Protein AF-A0A420J090-F1 (afdb_monomer)

Nearest PDB structures (foldseek):
  2pfd-assembly1_A  TM=2.489E-01  e=2.651E+00  Rattus norvegicus
  5anr-assembly1_A-1  TM=2.354E-01  e=3.383E+00  Homo sapiens

Structure (mmCIF, N/CA/C/O backbone):
data_AF-A0A420J090-F1
#
_entry.id   AF-A0A420J090-F1
#
loop_
_atom_site.group_PDB
_atom_site.id
_atom_site.type_symbol
_atom_site.label_atom_id
_atom_site.label_alt_id
_atom_site.label_comp_id
_atom_site.label_asym_id
_atom_site.label_entity_id
_atom_site.label_seq_id
_atom_site.pdbx_PDB_ins_code
_atom_site.Cartn_x
_atom_site.Cartn_y
_atom_site.Cartn_z
_atom_site.occupancy
_atom_site.B_iso_or_equiv
_atom_site.auth_seq_id
_atom_site.auth_comp_id
_atom_site.auth_asym_id
_atom_site.auth_atom_id
_atom_site.pdbx_PDB_model_num
ATOM 1 N N . MET A 1 1 ? 15.434 -49.873 -5.264 1.00 50.31 1 MET A N 1
ATOM 2 C CA . MET A 1 1 ? 15.243 -48.508 -5.802 1.00 50.31 1 MET A CA 1
ATOM 3 C C . MET A 1 1 ? 16.599 -47.820 -5.765 1.00 50.31 1 MET A C 1
ATOM 5 O O . MET A 1 1 ? 17.147 -47.691 -4.679 1.00 50.31 1 MET A O 1
ATOM 9 N N . ASN A 1 2 ? 17.201 -47.514 -6.920 1.00 52.91 2 ASN A N 1
ATOM 10 C CA . ASN A 1 2 ? 18.559 -46.956 -6.967 1.00 52.91 2 ASN A CA 1
ATOM 11 C C . ASN A 1 2 ? 18.575 -45.534 -6.390 1.00 52.91 2 ASN A C 1
ATOM 13 O O . ASN A 1 2 ? 17.678 -44.739 -6.672 1.00 52.91 2 ASN A O 1
ATOM 17 N N . THR A 1 3 ? 19.616 -45.200 -5.626 1.00 53.31 3 THR A N 1
ATOM 18 C CA . THR A 1 3 ? 19.881 -43.871 -5.035 1.00 53.31 3 THR A CA 1
ATOM 19 C C . THR A 1 3 ? 19.774 -42.731 -6.053 1.00 53.31 3 THR A C 1
ATOM 21 O O . THR A 1 3 ? 19.346 -41.632 -5.713 1.00 53.31 3 THR A O 1
ATOM 24 N N . HIS A 1 4 ? 20.054 -43.020 -7.325 1.00 48.06 4 HIS A N 1
ATOM 25 C CA . HIS A 1 4 ? 19.933 -42.082 -8.439 1.00 48.06 4 HIS A CA 1
ATOM 26 C C . HIS A 1 4 ? 18.479 -41.751 -8.839 1.00 48.06 4 HIS A C 1
ATOM 28 O O . HIS A 1 4 ? 18.209 -40.661 -9.330 1.00 48.06 4 HIS A O 1
ATOM 34 N N . GLN A 1 5 ? 17.520 -42.659 -8.622 1.00 49.12 5 GLN A N 1
ATOM 35 C CA . GLN A 1 5 ? 16.099 -42.370 -8.860 1.00 49.12 5 GLN A CA 1
ATOM 36 C C . GLN A 1 5 ? 15.464 -41.622 -7.685 1.00 49.12 5 GLN A C 1
ATOM 38 O O . GLN A 1 5 ? 14.599 -40.778 -7.900 1.00 49.12 5 GLN A O 1
ATOM 43 N N . PHE A 1 6 ? 15.938 -41.865 -6.459 1.00 49.59 6 PHE A N 1
ATOM 44 C CA . PHE A 1 6 ? 15.499 -41.120 -5.276 1.00 49.59 6 PHE A CA 1
ATOM 45 C C . PHE A 1 6 ? 15.990 -39.663 -5.307 1.00 49.59 6 PHE A C 1
ATOM 47 O O . PHE A 1 6 ? 15.241 -38.764 -4.932 1.00 49.59 6 PHE A O 1
ATOM 54 N N . SER A 1 7 ? 17.203 -39.405 -5.820 1.00 45.62 7 SER A N 1
ATOM 55 C CA . SER A 1 7 ? 17.706 -38.035 -5.990 1.00 45.62 7 SER A CA 1
ATOM 56 C C . SER A 1 7 ? 16.981 -37.280 -7.108 1.00 45.62 7 SER A C 1
ATOM 58 O O . SER A 1 7 ? 16.629 -36.125 -6.904 1.00 45.62 7 SER A O 1
ATOM 60 N N . CYS A 1 8 ? 16.660 -37.918 -8.242 1.00 44.16 8 CYS A N 1
ATOM 61 C CA . CYS A 1 8 ? 15.851 -37.290 -9.294 1.00 44.16 8 CYS A CA 1
ATOM 62 C C . CYS A 1 8 ? 14.418 -36.986 -8.828 1.00 44.16 8 CYS A C 1
ATOM 64 O O . CYS A 1 8 ? 13.890 -35.927 -9.161 1.00 44.16 8 CYS A O 1
ATOM 66 N N . LEU A 1 9 ? 13.805 -37.868 -8.029 1.00 42.56 9 LEU A N 1
ATOM 67 C CA . LEU A 1 9 ? 12.480 -37.625 -7.453 1.00 42.56 9 LEU A CA 1
ATOM 68 C C . LEU A 1 9 ? 12.518 -36.490 -6.418 1.00 42.56 9 LEU A C 1
ATOM 70 O O . LEU A 1 9 ? 11.630 -35.648 -6.412 1.00 42.56 9 LEU A O 1
ATOM 74 N N . LEU A 1 10 ? 13.565 -36.419 -5.586 1.00 44.75 10 LEU A N 1
ATOM 75 C CA . LEU A 1 10 ? 13.766 -35.319 -4.638 1.00 44.75 10 LEU A CA 1
ATOM 76 C C . LEU A 1 10 ? 14.056 -33.994 -5.349 1.00 44.75 10 LEU A C 1
ATOM 78 O O . LEU A 1 10 ? 13.487 -32.985 -4.955 1.00 44.75 10 LEU A O 1
ATOM 82 N N . VAL A 1 11 ? 14.862 -33.977 -6.415 1.00 48.75 11 VAL A N 1
ATOM 83 C CA . VAL A 1 11 ? 15.079 -32.769 -7.225 1.00 48.75 11 VAL A CA 1
ATOM 84 C C . VAL A 1 11 ? 13.771 -32.329 -7.874 1.00 48.75 11 VAL A C 1
ATOM 86 O O . VAL A 1 11 ? 13.457 -31.156 -7.768 1.00 48.75 11 VAL A O 1
ATOM 89 N N . LEU A 1 12 ? 12.959 -33.239 -8.429 1.00 39.25 12 LEU A N 1
ATOM 90 C CA . LEU A 1 12 ? 11.633 -32.904 -8.968 1.00 39.25 12 LEU A CA 1
ATOM 91 C C . LEU A 1 12 ? 10.669 -32.392 -7.889 1.00 39.25 12 LEU A C 1
ATOM 93 O O . LEU A 1 12 ? 9.975 -31.405 -8.116 1.00 39.25 12 LEU A O 1
ATOM 97 N N . ILE A 1 13 ? 10.658 -32.994 -6.696 1.00 42.09 13 ILE A N 1
ATOM 98 C CA . ILE A 1 13 ? 9.838 -32.537 -5.565 1.00 42.09 13 ILE A CA 1
ATOM 99 C C . ILE A 1 13 ? 10.309 -31.156 -5.084 1.00 42.09 13 ILE A C 1
ATOM 101 O O . ILE A 1 13 ? 9.472 -30.280 -4.876 1.00 42.09 13 ILE A O 1
ATOM 105 N N . PHE A 1 14 ? 11.617 -30.904 -4.983 1.00 36.25 14 PHE A N 1
ATOM 106 C CA . PHE A 1 14 ? 12.151 -29.598 -4.591 1.00 36.25 14 PHE A CA 1
ATOM 107 C C . PHE A 1 14 ? 12.012 -28.539 -5.698 1.00 36.25 14 PHE A C 1
ATOM 109 O O . PHE A 1 14 ? 11.701 -27.394 -5.388 1.00 36.25 14 PHE A O 1
ATOM 116 N N . THR A 1 15 ? 12.127 -28.880 -6.984 1.00 39.06 15 THR A N 1
ATOM 117 C CA . THR A 1 15 ? 11.889 -27.922 -8.079 1.00 39.06 15 THR A CA 1
ATOM 118 C C . THR A 1 15 ? 10.404 -27.637 -8.296 1.00 39.06 15 THR A C 1
ATOM 120 O O . THR A 1 15 ? 10.060 -26.525 -8.684 1.00 39.06 15 THR A O 1
ATOM 123 N N . CYS A 1 16 ? 9.505 -28.581 -7.995 1.00 34.38 16 CYS A N 1
ATOM 124 C CA . CYS A 1 16 ? 8.059 -28.358 -8.094 1.00 34.38 16 CYS A CA 1
ATOM 125 C C . CYS A 1 16 ? 7.465 -27.625 -6.877 1.00 34.38 16 CYS A C 1
ATOM 127 O O . CYS A 1 16 ? 6.457 -26.946 -7.037 1.00 34.38 16 CYS A O 1
ATOM 129 N N . HIS A 1 17 ? 8.091 -27.679 -5.694 1.00 34.53 17 HIS A N 1
ATOM 130 C CA . HIS A 1 17 ? 7.641 -26.914 -4.514 1.00 34.53 17 HIS A CA 1
ATOM 131 C C . HIS A 1 17 ? 8.275 -25.516 -4.391 1.00 34.53 17 HIS A C 1
ATOM 133 O O . HIS A 1 17 ? 7.861 -24.731 -3.540 1.00 34.53 17 HIS A O 1
ATOM 139 N N . PHE A 1 18 ? 9.232 -25.172 -5.260 1.00 38.31 18 PHE A N 1
ATOM 140 C CA . PHE A 1 18 ? 9.792 -23.819 -5.371 1.00 38.31 18 PHE A CA 1
ATOM 141 C C . PHE A 1 18 ? 9.326 -23.055 -6.615 1.00 38.31 18 PHE A C 1
ATOM 143 O O . PHE A 1 18 ? 9.844 -21.979 -6.902 1.00 38.31 18 PHE A O 1
ATOM 150 N N . ALA A 1 19 ? 8.249 -23.497 -7.267 1.00 40.81 19 ALA A N 1
ATOM 151 C CA . ALA A 1 19 ? 7.347 -22.551 -7.916 1.00 40.81 19 ALA A CA 1
ATOM 152 C C . ALA A 1 19 ? 6.506 -21.870 -6.825 1.00 40.81 19 ALA A C 1
ATOM 154 O O . ALA A 1 19 ? 5.283 -21.977 -6.791 1.00 40.81 19 ALA A O 1
ATOM 155 N N . ALA A 1 20 ? 7.169 -21.185 -5.887 1.00 43.81 20 ALA A N 1
ATOM 156 C CA . ALA A 1 20 ? 6.510 -20.136 -5.138 1.00 43.81 20 ALA A CA 1
ATOM 157 C C . ALA A 1 20 ? 6.141 -19.103 -6.199 1.00 43.81 20 ALA A C 1
ATOM 159 O O . ALA A 1 20 ? 6.982 -18.305 -6.612 1.00 43.81 20 ALA A O 1
ATOM 160 N N . VAL A 1 21 ? 4.920 -19.213 -6.718 1.00 42.34 21 VAL A N 1
ATOM 161 C CA . VAL A 1 21 ? 4.316 -18.248 -7.624 1.00 42.34 21 VAL A CA 1
ATOM 162 C C . VAL A 1 21 ? 4.164 -16.979 -6.801 1.00 42.34 21 VAL A C 1
ATOM 164 O O . VAL A 1 21 ? 3.143 -16.725 -6.176 1.00 42.34 21 VAL A O 1
ATOM 167 N N . THR A 1 22 ? 5.255 -16.237 -6.667 1.00 47.50 22 THR A N 1
ATOM 168 C CA . THR A 1 22 ? 5.268 -14.987 -5.932 1.00 47.50 22 THR A CA 1
ATOM 169 C C . THR A 1 22 ? 4.553 -14.014 -6.832 1.00 47.50 22 THR A C 1
ATOM 171 O O . THR A 1 22 ? 5.164 -13.634 -7.819 1.00 47.50 22 THR A O 1
ATOM 174 N N . ALA A 1 23 ? 3.293 -13.671 -6.548 1.00 54.59 23 ALA A N 1
ATOM 175 C CA . ALA A 1 23 ? 2.595 -12.574 -7.215 1.00 54.59 23 ALA A CA 1
ATOM 176 C C . ALA A 1 23 ? 3.541 -11.366 -7.344 1.00 54.59 23 ALA A C 1
ATOM 178 O O . ALA A 1 23 ? 4.396 -11.148 -6.485 1.00 54.59 23 ALA A O 1
ATOM 179 N N . LEU A 1 24 ? 3.458 -10.624 -8.441 1.00 58.84 24 LEU A N 1
ATOM 180 C CA . LEU A 1 24 ? 4.163 -9.357 -8.586 1.00 58.84 24 LEU A CA 1
ATOM 181 C C . LEU A 1 24 ? 3.103 -8.309 -8.832 1.00 58.84 24 LEU A C 1
ATOM 183 O O . LEU A 1 24 ? 2.375 -8.390 -9.820 1.00 58.84 24 LEU A O 1
ATOM 187 N N . VAL A 1 25 ? 3.055 -7.318 -7.955 1.00 68.00 25 VAL A N 1
ATOM 188 C CA . VAL A 1 25 ? 2.245 -6.121 -8.141 1.00 68.00 25 VAL A CA 1
ATOM 189 C C . VAL A 1 25 ? 2.583 -5.506 -9.502 1.00 68.00 25 VAL A C 1
ATOM 191 O O . VAL A 1 25 ? 3.712 -5.067 -9.738 1.00 68.00 25 VAL A O 1
ATOM 194 N N . THR A 1 26 ? 1.614 -5.476 -10.414 1.00 73.81 26 THR A N 1
ATOM 195 C CA . THR A 1 26 ? 1.818 -4.894 -11.744 1.00 73.81 26 THR A CA 1
ATOM 196 C C . THR A 1 26 ? 1.725 -3.363 -11.691 1.00 73.81 26 THR A C 1
ATOM 198 O O . THR A 1 26 ? 1.103 -2.813 -10.779 1.00 73.81 26 THR A O 1
ATOM 201 N N . PRO A 1 27 ? 2.262 -2.629 -12.687 1.00 75.38 27 PRO A N 1
ATOM 202 C CA . PRO A 1 27 ? 1.992 -1.194 -12.809 1.00 75.38 27 PRO A CA 1
ATOM 203 C C . PRO A 1 27 ? 0.494 -0.863 -12.841 1.00 75.38 27 PRO A C 1
ATOM 205 O O . PRO A 1 27 ? 0.082 0.161 -12.306 1.00 75.38 27 PRO A O 1
ATOM 208 N N . ASN A 1 28 ? -0.329 -1.748 -13.419 1.00 78.81 28 ASN A N 1
ATOM 209 C CA . ASN A 1 28 ? -1.779 -1.581 -13.420 1.00 78.81 28 ASN A CA 1
ATOM 210 C C . ASN A 1 28 ? -2.355 -1.686 -12.002 1.00 78.81 28 ASN A C 1
ATOM 212 O O . ASN A 1 28 ? -3.119 -0.820 -11.593 1.00 78.81 28 ASN A O 1
ATOM 216 N N . THR A 1 29 ? -1.908 -2.671 -11.222 1.00 79.94 29 THR A N 1
ATOM 217 C CA . THR A 1 29 ? -2.276 -2.815 -9.808 1.00 79.94 29 THR A CA 1
ATOM 218 C C . THR A 1 29 ? -1.939 -1.547 -9.015 1.00 79.94 29 THR A C 1
ATOM 220 O O . THR A 1 29 ? -2.765 -1.053 -8.254 1.00 79.94 29 THR A O 1
ATOM 223 N N . ILE A 1 30 ? -0.751 -0.964 -9.220 1.00 82.31 30 ILE A N 1
ATOM 224 C CA . ILE A 1 30 ? -0.325 0.276 -8.539 1.00 82.31 30 ILE A CA 1
ATOM 225 C C . ILE A 1 30 ? -1.235 1.445 -8.904 1.00 82.31 30 ILE A C 1
ATOM 227 O O . ILE A 1 30 ? -1.677 2.194 -8.027 1.00 82.31 30 ILE A O 1
ATOM 231 N N . LYS A 1 31 ? -1.547 1.585 -10.192 1.00 85.06 31 LYS A N 1
ATOM 232 C CA . LYS A 1 31 ? -2.457 2.612 -10.690 1.00 85.06 31 LYS A CA 1
ATOM 233 C C . LYS A 1 31 ? -3.853 2.463 -10.084 1.00 85.06 31 LYS A C 1
ATOM 235 O O . LYS A 1 31 ? -4.417 3.431 -9.577 1.00 85.06 31 LYS A O 1
ATOM 240 N N . GLU A 1 32 ? -4.400 1.252 -10.075 1.00 87.00 32 GLU A N 1
ATOM 241 C CA . GLU A 1 32 ? -5.714 0.978 -9.493 1.00 87.00 32 GLU A CA 1
ATOM 242 C C . GLU A 1 32 ? -5.737 1.227 -7.982 1.00 87.00 32 GLU A C 1
ATOM 244 O O . GLU A 1 32 ? -6.661 1.872 -7.481 1.00 87.00 32 GLU A O 1
ATOM 249 N N . MET A 1 33 ? -4.695 0.818 -7.252 1.00 86.44 33 MET A N 1
ATOM 250 C CA . MET A 1 33 ? -4.562 1.144 -5.830 1.00 86.44 33 MET A CA 1
ATOM 251 C C . MET A 1 33 ? -4.550 2.648 -5.579 1.00 86.44 33 MET A C 1
ATOM 253 O O . MET A 1 33 ? -5.208 3.116 -4.651 1.00 86.44 33 MET A O 1
ATOM 257 N N . THR A 1 34 ? -3.825 3.400 -6.407 1.00 8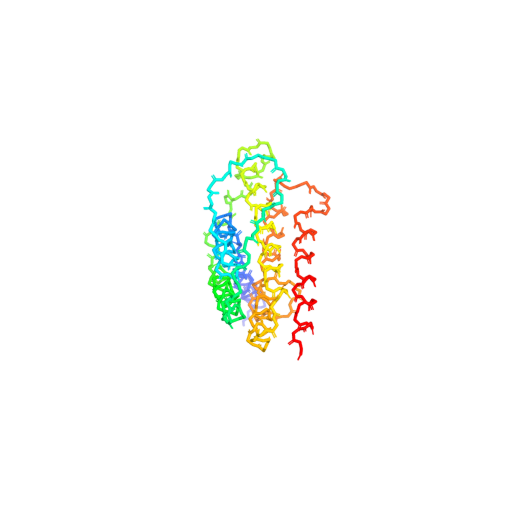8.94 34 THR A N 1
ATOM 258 C CA . THR A 1 34 ? -3.764 4.865 -6.329 1.00 88.94 34 THR A CA 1
ATOM 259 C C . THR A 1 34 ? -5.168 5.458 -6.451 1.00 88.94 34 THR A C 1
ATOM 261 O O . THR A 1 34 ? -5.610 6.208 -5.578 1.00 88.94 34 THR A O 1
ATOM 264 N N . VAL A 1 35 ? -5.932 5.021 -7.459 1.00 88.31 35 VAL A N 1
ATOM 265 C CA . VAL A 1 35 ? -7.329 5.438 -7.658 1.00 88.31 35 VAL A CA 1
ATOM 266 C C . VAL A 1 35 ? -8.199 5.079 -6.451 1.00 88.31 35 VAL A C 1
ATOM 268 O O . VAL A 1 35 ? -8.959 5.919 -5.959 1.00 88.31 35 VAL A O 1
ATOM 271 N N . TRP A 1 36 ? -8.078 3.858 -5.926 1.00 87.31 36 TRP A N 1
ATOM 272 C CA . TRP A 1 36 ? -8.829 3.420 -4.749 1.00 87.31 36 TRP A CA 1
ATOM 273 C C . TRP A 1 36 ? -8.503 4.238 -3.498 1.00 87.31 36 TRP A C 1
ATOM 275 O O . TRP A 1 36 ? -9.414 4.546 -2.722 1.00 87.31 36 TRP A O 1
ATOM 285 N N . MET A 1 37 ? -7.245 4.631 -3.305 1.00 89.50 37 MET A N 1
ATOM 286 C CA . MET A 1 37 ? -6.823 5.496 -2.201 1.00 89.50 37 MET A CA 1
ATOM 287 C C . MET A 1 37 ? -7.364 6.909 -2.337 1.00 89.50 37 MET A C 1
ATOM 289 O O . MET A 1 37 ? -7.808 7.478 -1.342 1.00 89.50 37 MET A O 1
ATOM 293 N N . ASP A 1 38 ? -7.397 7.463 -3.545 1.00 87.81 38 ASP A N 1
ATOM 294 C CA . ASP A 1 38 ? -7.941 8.800 -3.783 1.00 87.81 38 ASP A CA 1
ATOM 295 C C . ASP A 1 38 ? -9.464 8.829 -3.622 1.00 87.81 38 ASP A C 1
ATOM 297 O O . ASP A 1 38 ? -10.018 9.748 -3.016 1.00 87.81 38 ASP A O 1
ATOM 301 N N . ILE A 1 39 ? -10.172 7.808 -4.119 1.00 86.12 39 ILE A N 1
ATOM 302 C CA . ILE A 1 39 ? -11.614 7.632 -3.874 1.00 86.12 39 ILE A CA 1
ATOM 303 C C . ILE A 1 39 ? -11.881 7.513 -2.370 1.00 86.12 39 ILE A C 1
ATOM 305 O O . ILE A 1 39 ? -12.765 8.184 -1.834 1.00 86.12 39 ILE A O 1
ATOM 309 N N . SER A 1 40 ? -11.096 6.685 -1.683 1.00 86.00 40 SER A N 1
ATOM 310 C CA . SER A 1 40 ? -11.197 6.467 -0.241 1.00 86.00 40 SER A CA 1
ATOM 311 C C . SER A 1 40 ? -10.939 7.745 0.551 1.00 86.00 40 SER A C 1
ATOM 313 O O . SER A 1 40 ? -11.726 8.098 1.426 1.00 86.00 40 SER A O 1
ATOM 315 N N . THR A 1 41 ? -9.883 8.480 0.208 1.00 88.38 41 THR A N 1
ATOM 316 C CA . THR A 1 41 ? -9.530 9.756 0.835 1.00 88.38 41 THR A CA 1
ATOM 317 C C . THR A 1 41 ? -10.678 10.746 0.696 1.00 88.38 41 THR A C 1
ATOM 319 O O . THR A 1 41 ? -11.147 11.262 1.709 1.00 88.38 41 THR A O 1
ATOM 322 N N . ARG A 1 42 ? -11.207 10.929 -0.522 1.00 84.94 42 ARG A N 1
ATOM 323 C CA . ARG A 1 42 ? -12.355 11.811 -0.789 1.00 84.94 42 ARG A CA 1
ATOM 324 C C . ARG A 1 42 ? -13.595 11.411 0.002 1.00 84.94 42 ARG A C 1
ATOM 326 O O . ARG A 1 42 ? -14.262 12.264 0.582 1.00 84.94 42 ARG A O 1
ATOM 333 N N . ALA A 1 43 ? -13.883 10.113 0.094 1.00 82.75 43 ALA A N 1
ATOM 334 C CA . ALA A 1 43 ? -14.999 9.621 0.897 1.00 82.75 43 ALA A CA 1
ATOM 335 C C . ALA A 1 43 ? -14.833 9.946 2.395 1.00 82.75 43 ALA A C 1
ATOM 337 O O . ALA A 1 43 ? -15.819 10.207 3.082 1.00 82.75 43 ALA A O 1
ATOM 338 N N . ILE A 1 44 ? -13.601 9.956 2.910 1.00 82.62 44 ILE A N 1
ATOM 339 C CA . ILE A 1 44 ? -13.285 10.229 4.321 1.00 82.62 44 ILE A CA 1
ATOM 340 C C . ILE A 1 44 ? -13.286 11.729 4.649 1.00 82.62 44 ILE A C 1
ATOM 342 O O . ILE A 1 44 ? -13.675 12.127 5.758 1.00 82.62 44 ILE A O 1
ATOM 346 N N . THR A 1 45 ? -12.777 12.556 3.737 1.00 82.75 45 THR A N 1
ATOM 347 C CA . THR A 1 45 ? -12.650 14.012 3.908 1.00 82.75 45 THR A CA 1
ATOM 348 C C . THR A 1 45 ? -13.925 14.753 3.520 1.00 82.75 45 THR A C 1
ATOM 350 O O . THR A 1 45 ? -14.162 15.845 4.029 1.00 82.75 45 THR A O 1
ATOM 353 N N . GLY A 1 46 ? -14.757 14.156 2.663 1.00 72.12 46 GLY A N 1
ATOM 354 C CA . GLY A 1 46 ? -15.893 14.828 2.038 1.00 72.12 46 GLY A CA 1
ATOM 355 C C . GLY A 1 46 ? -15.479 15.777 0.911 1.00 72.12 46 GLY A C 1
ATOM 356 O O . GLY A 1 46 ? -16.321 16.537 0.436 1.00 72.12 46 GLY A O 1
ATOM 357 N N . SER A 1 47 ? -14.213 15.748 0.478 1.00 65.69 47 SER A N 1
ATOM 358 C CA . SER A 1 47 ? -13.731 16.633 -0.578 1.00 65.69 47 SER A CA 1
ATOM 359 C C . SER A 1 47 ? -14.258 16.213 -1.950 1.00 65.69 47 SER A C 1
ATOM 361 O O . SER A 1 47 ? -14.164 15.054 -2.362 1.00 65.69 47 SER A O 1
ATOM 363 N N . ARG A 1 48 ? -14.814 17.182 -2.681 1.00 53.88 48 ARG A N 1
ATOM 364 C CA . ARG A 1 48 ? -15.065 17.091 -4.123 1.00 53.88 48 ARG A CA 1
ATOM 365 C C . ARG A 1 48 ? -13.947 17.861 -4.815 1.00 53.88 48 ARG A C 1
ATOM 367 O O . ARG A 1 48 ? -13.822 19.057 -4.584 1.00 53.88 48 ARG A O 1
ATOM 374 N N . THR A 1 49 ? -13.141 17.210 -5.646 1.00 49.62 49 THR A N 1
ATOM 375 C CA . THR A 1 49 ? -12.206 17.934 -6.509 1.00 49.62 49 THR A CA 1
ATOM 376 C C . THR A 1 49 ? -12.990 18.642 -7.611 1.00 49.62 49 THR A C 1
ATOM 378 O O . THR A 1 49 ? -13.682 18.005 -8.406 1.00 49.62 49 THR A O 1
ATOM 381 N N . LYS A 1 50 ? -12.874 19.971 -7.667 1.00 38.53 50 LYS A N 1
ATOM 382 C CA . LYS A 1 50 ? -12.897 20.689 -8.943 1.00 38.53 50 LYS A CA 1
ATOM 383 C C . LYS A 1 50 ? -11.535 20.366 -9.566 1.00 38.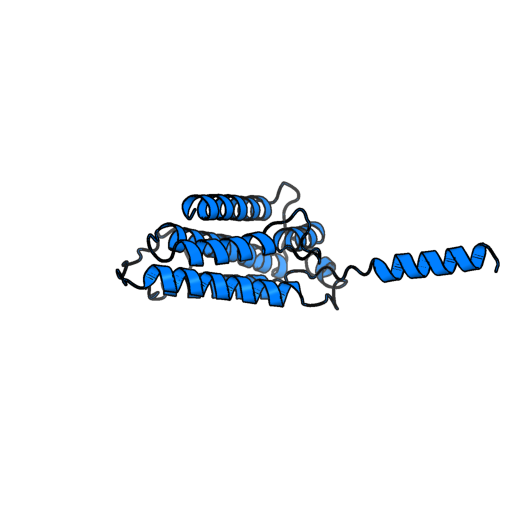53 50 LYS A C 1
ATOM 385 O O . LYS A 1 50 ? -10.533 20.555 -8.887 1.00 38.53 50 LYS A O 1
ATOM 390 N N . TYR A 1 51 ? -11.499 19.762 -10.754 1.00 35.72 51 TYR A N 1
ATOM 391 C CA . TYR A 1 51 ? -10.235 19.497 -11.451 1.00 35.72 51 TYR A CA 1
ATOM 392 C C . TYR A 1 51 ? -9.467 20.821 -11.559 1.00 35.72 51 TYR A C 1
ATOM 394 O O . TYR A 1 51 ? -9.972 21.757 -12.175 1.00 35.72 51 TYR A O 1
ATOM 402 N N . ILE A 1 52 ? -8.308 20.905 -10.913 1.00 38.72 52 ILE A N 1
ATOM 403 C CA . ILE A 1 52 ? -7.318 21.954 -11.146 1.00 38.72 52 ILE A CA 1
ATOM 404 C C . ILE A 1 52 ? -6.050 21.223 -11.567 1.00 38.72 52 ILE A C 1
ATOM 406 O O . ILE A 1 52 ? -5.751 20.144 -11.046 1.00 38.72 52 ILE A O 1
ATOM 410 N N . ASP A 1 53 ? -5.449 21.767 -12.616 1.00 36.47 53 ASP A N 1
ATOM 411 C CA . ASP A 1 53 ? -4.422 21.175 -13.455 1.00 36.47 53 ASP A CA 1
ATOM 412 C C . ASP A 1 53 ? -3.224 20.613 -12.690 1.00 36.47 53 ASP A C 1
ATOM 414 O O . ASP A 1 53 ? -2.859 21.053 -11.601 1.00 36.47 53 ASP A O 1
ATOM 418 N N . PHE A 1 54 ? -2.624 19.602 -13.313 1.00 44.56 54 PHE A N 1
ATOM 419 C CA . PHE A 1 54 ? -1.381 18.980 -12.894 1.00 44.56 54 PHE A CA 1
ATOM 420 C C . PHE A 1 54 ? -0.224 19.924 -13.196 1.00 44.56 54 PHE A C 1
ATOM 422 O O . PHE A 1 54 ? 0.396 19.752 -14.229 1.00 44.56 54 PHE A O 1
ATOM 429 N N . ASP A 1 55 ? 0.055 20.890 -12.330 1.00 42.31 55 ASP A N 1
ATOM 430 C CA . ASP A 1 55 ? 1.401 21.427 -12.134 1.00 42.31 55 ASP A CA 1
ATOM 431 C C . ASP A 1 55 ? 1.414 22.302 -10.873 1.00 42.31 55 ASP A C 1
ATOM 433 O O . ASP A 1 55 ? 0.495 23.071 -10.618 1.00 42.31 55 ASP A O 1
ATOM 437 N N . GLU A 1 56 ? 2.479 22.146 -10.092 1.00 39.88 56 GLU A N 1
ATOM 438 C CA . GLU A 1 56 ? 2.828 22.906 -8.885 1.00 39.88 56 GLU A CA 1
ATOM 439 C C . GLU A 1 56 ? 2.176 22.520 -7.543 1.00 39.88 56 GLU A C 1
ATOM 441 O O . GLU A 1 56 ? 1.076 21.982 -7.416 1.00 39.88 56 GLU A O 1
ATOM 446 N N . ASP A 1 57 ? 3.000 22.713 -6.514 1.00 48.91 57 ASP A N 1
ATOM 447 C CA . ASP A 1 57 ? 2.886 22.259 -5.134 1.00 48.91 57 ASP A CA 1
ATOM 448 C C . ASP A 1 57 ? 1.763 22.959 -4.350 1.00 48.91 57 ASP A C 1
ATOM 450 O O . ASP A 1 57 ? 2.006 23.611 -3.335 1.00 48.91 57 ASP A O 1
ATOM 454 N N . GLU A 1 58 ? 0.512 22.813 -4.780 1.00 40.84 58 GLU A N 1
ATOM 455 C CA . GLU A 1 58 ? -0.605 23.396 -4.044 1.00 40.84 58 GLU A CA 1
ATOM 456 C C . GLU A 1 58 ? -1.089 22.480 -2.910 1.00 40.84 58 GLU A C 1
ATOM 458 O O . GLU A 1 58 ? -1.494 21.324 -3.099 1.00 40.84 58 GLU A O 1
ATOM 463 N N . GLU A 1 59 ? -1.054 23.026 -1.690 1.00 44.22 59 GLU A N 1
ATOM 464 C CA . GLU A 1 59 ? -1.787 22.510 -0.541 1.00 44.22 59 GLU A CA 1
ATOM 465 C C . GLU A 1 59 ? -3.273 22.421 -0.902 1.00 44.22 59 GLU A C 1
ATOM 467 O O . GLU A 1 59 ? -4.009 23.404 -0.896 1.00 44.22 59 GLU A O 1
ATOM 472 N N . GLU A 1 60 ? -3.717 21.211 -1.236 1.00 46.72 60 GLU A N 1
ATOM 473 C CA . GLU A 1 60 ? -5.108 20.914 -1.558 1.00 46.72 60 GLU A CA 1
ATOM 474 C C . GLU A 1 60 ? -5.990 21.230 -0.328 1.00 46.72 60 GLU A C 1
ATOM 476 O O . GLU A 1 60 ? -6.086 20.445 0.623 1.00 46.72 60 GLU A O 1
ATOM 481 N N . PHE A 1 61 ? -6.604 22.418 -0.314 1.00 40.50 61 PHE A N 1
ATOM 482 C CA . PHE A 1 61 ? -7.501 22.860 0.752 1.00 40.50 61 PHE A CA 1
ATOM 483 C C . PHE A 1 61 ? -8.784 22.022 0.733 1.00 40.50 61 PHE A C 1
ATOM 485 O O . PHE A 1 61 ? -9.678 22.207 -0.092 1.00 40.50 61 PHE A O 1
ATOM 492 N N . TYR A 1 62 ? -8.896 21.084 1.672 1.00 45.50 62 TYR A N 1
ATOM 493 C CA . TYR A 1 62 ? -10.125 20.326 1.882 1.00 45.50 62 TYR A CA 1
ATOM 494 C C . TYR A 1 62 ? -11.057 21.078 2.841 1.00 45.50 62 TYR A C 1
ATOM 496 O O . TYR A 1 62 ? -10.781 21.163 4.039 1.00 45.50 62 TYR A O 1
ATOM 504 N N . GLU A 1 63 ? -12.210 21.546 2.358 1.00 40.59 63 GLU A N 1
ATOM 505 C CA . GLU A 1 63 ? -13.324 21.892 3.246 1.00 40.59 63 GLU A CA 1
ATOM 506 C C . GLU A 1 63 ? -13.820 20.621 3.951 1.00 40.59 63 GLU A C 1
ATOM 508 O O . GLU A 1 63 ? -14.474 19.750 3.374 1.00 40.59 63 GLU A O 1
ATOM 513 N N . THR A 1 64 ? -13.457 20.482 5.225 1.00 48.84 64 THR A N 1
ATOM 514 C CA . THR A 1 64 ? -13.852 19.338 6.050 1.00 48.84 64 THR A CA 1
ATOM 515 C C . THR A 1 64 ? -15.346 19.395 6.370 1.00 48.84 64 THR A C 1
ATOM 517 O O . THR A 1 64 ? -15.767 20.081 7.302 1.00 48.84 64 THR A O 1
ATOM 520 N N . ILE A 1 65 ? -16.162 18.603 5.675 1.00 48.28 65 ILE A N 1
ATOM 521 C CA . ILE A 1 65 ? -17.536 18.356 6.121 1.00 48.28 65 ILE A CA 1
ATOM 522 C C . ILE A 1 65 ? -17.452 17.461 7.365 1.00 48.28 65 ILE A C 1
ATOM 524 O O . ILE A 1 65 ? -17.120 16.274 7.282 1.00 48.28 65 ILE A O 1
ATOM 528 N N . LYS A 1 66 ? -17.740 18.025 8.548 1.00 50.94 66 LYS A N 1
ATOM 529 C CA . LYS A 1 66 ? -17.889 17.275 9.808 1.00 50.94 66 LYS A CA 1
ATOM 530 C C . LYS A 1 66 ? -19.103 16.349 9.704 1.00 50.94 66 LYS A C 1
ATOM 532 O O . LYS A 1 66 ? -20.193 16.660 10.167 1.00 50.94 66 LYS A O 1
ATOM 537 N N . THR A 1 67 ? -18.922 15.184 9.094 1.00 53.75 67 THR A N 1
ATOM 538 C CA . THR A 1 67 ? -19.907 14.108 9.176 1.00 53.75 67 THR A CA 1
ATOM 539 C C . THR A 1 67 ? -19.622 13.272 10.423 1.00 53.75 67 THR A C 1
ATOM 541 O O . THR A 1 67 ? -18.518 12.749 10.616 1.00 53.75 67 THR A O 1
ATOM 544 N N . ASN A 1 68 ? -20.641 13.085 11.266 1.00 57.09 68 ASN A N 1
ATOM 545 C CA . ASN A 1 68 ? -20.584 12.203 12.443 1.00 57.09 68 ASN A CA 1
ATOM 546 C C . ASN A 1 68 ? -20.279 10.731 12.072 1.00 57.09 68 ASN A C 1
ATOM 548 O O . ASN A 1 68 ? -19.950 9.928 12.937 1.00 57.09 68 ASN A O 1
ATOM 552 N N . LYS A 1 69 ? -20.332 10.386 10.775 1.00 67.81 69 LYS A N 1
ATOM 553 C CA . LYS A 1 69 ? -20.005 9.069 10.203 1.00 67.81 69 LYS A CA 1
ATOM 554 C C . LYS A 1 69 ? -18.580 8.968 9.636 1.00 67.81 69 LYS A C 1
ATOM 556 O O . LYS A 1 69 ? -18.237 7.944 9.053 1.00 67.81 69 LYS A O 1
ATOM 561 N N . SER A 1 70 ? -17.740 9.992 9.786 1.00 75.12 70 SER A N 1
ATOM 562 C CA . SER A 1 70 ? -16.415 10.021 9.144 1.00 75.12 70 SER A CA 1
ATOM 563 C C . SER A 1 70 ? -15.459 8.906 9.601 1.00 75.12 70 SER A C 1
ATOM 565 O O . SER A 1 70 ? -14.653 8.447 8.795 1.00 75.12 70 SER A O 1
ATOM 567 N N . GLY A 1 71 ? -15.581 8.409 10.839 1.00 81.38 71 GLY A N 1
ATOM 568 C CA . GLY A 1 71 ? -14.858 7.215 11.302 1.00 81.38 71 GLY A CA 1
ATOM 569 C C . GLY A 1 71 ? -15.325 5.922 10.617 1.00 81.38 71 GLY A C 1
ATOM 570 O O . GLY A 1 71 ? -14.506 5.104 10.205 1.00 81.38 71 GLY A O 1
ATOM 571 N N . LEU A 1 72 ? -16.635 5.769 10.398 1.00 85.94 72 LEU A N 1
ATOM 572 C CA . LEU A 1 72 ? -17.202 4.611 9.695 1.00 85.94 72 LEU A CA 1
ATOM 573 C C . LEU A 1 72 ? -16.785 4.608 8.221 1.00 85.94 72 LEU A C 1
ATOM 575 O O . LEU A 1 72 ? -16.463 3.561 7.666 1.00 85.94 72 LEU A O 1
ATOM 579 N N . LEU A 1 73 ? -16.763 5.787 7.595 1.00 86.25 73 LEU A N 1
ATOM 580 C CA . LEU A 1 73 ? -16.270 5.960 6.229 1.00 86.25 73 LEU A CA 1
ATOM 581 C C . LEU A 1 73 ? -14.783 5.601 6.127 1.00 86.25 73 LEU A C 1
ATOM 583 O O . LEU A 1 73 ? -14.407 4.886 5.204 1.00 86.25 73 LEU A O 1
ATOM 587 N N . ALA A 1 74 ? -13.968 6.009 7.106 1.00 86.25 74 ALA A N 1
ATOM 588 C CA . ALA A 1 74 ? -12.561 5.618 7.189 1.00 86.25 74 ALA A CA 1
ATOM 589 C C . ALA A 1 74 ? -12.385 4.105 7.336 1.00 86.25 74 ALA A C 1
ATOM 591 O O . ALA A 1 74 ? -11.605 3.508 6.599 1.00 86.25 74 ALA A O 1
ATOM 592 N N . SER A 1 75 ? -13.150 3.464 8.220 1.00 88.12 75 SER A N 1
ATOM 593 C CA . SER A 1 75 ? -13.105 2.009 8.372 1.00 88.12 75 SER A CA 1
ATOM 594 C C . SER A 1 75 ? -13.475 1.288 7.069 1.00 88.12 75 SER A C 1
ATOM 596 O O . SER A 1 75 ? -12.694 0.455 6.612 1.00 88.12 75 SER A O 1
ATOM 598 N N . LYS A 1 76 ? -14.588 1.650 6.417 1.00 88.94 76 LYS A N 1
ATOM 599 C CA . LYS A 1 76 ? -15.014 1.034 5.145 1.00 88.94 76 LYS A CA 1
ATOM 600 C C . LYS A 1 76 ? -14.026 1.263 4.004 1.00 88.94 76 LYS A C 1
ATOM 602 O O . LYS A 1 76 ? -13.824 0.385 3.172 1.00 88.94 76 LYS A O 1
ATOM 607 N N . ALA A 1 77 ? -13.427 2.446 3.942 1.00 89.06 77 ALA A N 1
ATOM 608 C CA . ALA A 1 77 ? -12.395 2.762 2.964 1.00 89.06 77 ALA A CA 1
ATOM 609 C C . ALA A 1 77 ? -11.168 1.849 3.127 1.00 89.06 77 ALA A C 1
ATOM 611 O O . ALA A 1 77 ? -10.724 1.230 2.164 1.00 89.06 77 ALA A O 1
ATOM 612 N N . LEU A 1 78 ? -10.673 1.702 4.359 1.00 90.06 78 LEU A N 1
ATOM 613 C CA . LEU A 1 78 ? -9.551 0.813 4.666 1.00 90.06 78 LEU A CA 1
ATOM 614 C C . LEU A 1 78 ? -9.876 -0.657 4.363 1.00 90.06 78 LEU A C 1
ATOM 616 O O . LEU A 1 78 ? -9.041 -1.377 3.825 1.00 90.06 78 LEU A O 1
ATOM 620 N N . GLU A 1 79 ? -11.095 -1.100 4.669 1.00 91.38 79 GLU A N 1
ATOM 621 C CA . GLU A 1 79 ? -11.553 -2.452 4.338 1.00 91.38 79 GLU A CA 1
ATOM 622 C C . GLU A 1 79 ? -11.473 -2.718 2.830 1.00 91.38 79 GLU A C 1
ATOM 624 O O . GLU A 1 79 ? -10.880 -3.709 2.415 1.00 91.38 79 GLU A O 1
ATOM 629 N N . LYS A 1 80 ? -11.990 -1.798 2.004 1.00 90.25 80 LYS A N 1
ATOM 630 C CA . LYS A 1 80 ? -11.937 -1.919 0.540 1.00 90.25 80 LYS A CA 1
ATOM 631 C C . LYS A 1 80 ? -10.510 -1.998 0.009 1.00 90.25 80 LYS A C 1
ATOM 633 O O . LYS A 1 80 ? -10.230 -2.857 -0.821 1.00 90.25 80 LYS A O 1
ATOM 638 N N . VAL A 1 81 ? -9.614 -1.141 0.503 1.00 88.19 81 VAL A N 1
ATOM 639 C CA . VAL A 1 81 ? -8.196 -1.160 0.105 1.00 88.19 81 VAL A CA 1
ATOM 640 C C . VAL A 1 81 ? -7.544 -2.493 0.479 1.00 88.19 81 VAL A C 1
ATOM 642 O O . VAL A 1 81 ? -6.835 -3.075 -0.335 1.00 88.19 81 VAL A O 1
ATOM 645 N N . GLY A 1 82 ? -7.806 -3.009 1.683 1.00 88.12 82 GLY A N 1
ATOM 646 C CA . GLY A 1 82 ? -7.260 -4.298 2.107 1.00 88.12 82 GLY A CA 1
ATOM 647 C C . GLY A 1 82 ? -7.819 -5.489 1.324 1.00 88.12 82 GLY A C 1
ATOM 648 O O . GLY A 1 82 ? -7.065 -6.397 0.986 1.00 88.12 82 GLY A O 1
ATOM 649 N N . LEU A 1 83 ? -9.112 -5.479 0.987 1.00 89.06 83 LEU A N 1
ATOM 650 C CA . LEU A 1 83 ? -9.720 -6.514 0.146 1.00 89.06 83 LEU A CA 1
ATOM 651 C C . LEU A 1 83 ? -9.138 -6.507 -1.269 1.00 89.06 83 LEU A C 1
ATOM 653 O O . LEU A 1 83 ? -8.795 -7.570 -1.775 1.00 89.06 83 LEU A O 1
ATOM 657 N N . PHE A 1 84 ? -8.984 -5.324 -1.869 1.00 87.19 84 PHE A N 1
ATOM 658 C CA . PHE A 1 84 ? -8.347 -5.175 -3.177 1.00 87.19 84 PHE A CA 1
ATOM 659 C C . PHE A 1 84 ? -6.921 -5.733 -3.157 1.00 87.19 84 PHE A C 1
ATOM 661 O O . PHE A 1 84 ? -6.600 -6.624 -3.934 1.00 87.19 84 PHE A O 1
ATOM 668 N N . LEU A 1 85 ? -6.103 -5.298 -2.190 1.00 82.94 85 LEU A N 1
ATOM 669 C CA . LEU A 1 85 ? -4.743 -5.809 -2.008 1.00 82.94 85 LEU A CA 1
ATOM 670 C C . LEU A 1 85 ? -4.704 -7.330 -1.914 1.00 82.94 85 LEU A C 1
ATOM 672 O O . LEU A 1 85 ? -3.884 -7.963 -2.563 1.00 82.94 85 LEU A O 1
ATOM 676 N N . LYS A 1 86 ? -5.595 -7.926 -1.121 1.00 84.31 86 LYS A N 1
ATOM 677 C CA . LYS A 1 86 ? -5.642 -9.379 -0.960 1.00 84.31 86 LYS A CA 1
ATOM 678 C C . LYS A 1 86 ? -5.926 -10.101 -2.282 1.00 84.31 86 LYS A C 1
ATOM 680 O O . LYS A 1 86 ? -5.336 -11.146 -2.518 1.00 84.31 86 LYS A O 1
ATOM 685 N N . VAL A 1 87 ? -6.828 -9.574 -3.112 1.00 82.75 87 VAL A N 1
ATOM 686 C CA . VAL A 1 87 ? -7.157 -10.163 -4.421 1.00 82.75 87 VAL A CA 1
ATOM 687 C C . VAL A 1 87 ? -5.951 -10.095 -5.354 1.00 82.75 87 VAL A C 1
ATOM 689 O O . VAL A 1 87 ? -5.532 -11.126 -5.865 1.00 82.75 87 VAL A O 1
ATOM 692 N N . GLU A 1 88 ? -5.346 -8.917 -5.489 1.00 77.69 88 GLU A N 1
ATOM 693 C CA . GLU A 1 88 ? -4.197 -8.696 -6.377 1.00 77.69 88 GLU A CA 1
ATOM 694 C C . GLU A 1 88 ? -2.982 -9.534 -5.980 1.00 77.69 88 GLU A C 1
ATOM 696 O O . GLU A 1 88 ? -2.286 -10.104 -6.816 1.00 77.69 88 GLU A O 1
ATOM 701 N N . LEU A 1 89 ? -2.739 -9.649 -4.675 1.00 77.56 89 LEU A N 1
ATOM 702 C CA . LEU A 1 89 ? -1.638 -10.436 -4.135 1.00 77.56 89 LEU A CA 1
ATOM 703 C C . LEU A 1 89 ? -1.838 -11.949 -4.329 1.00 77.56 89 LEU A C 1
ATOM 705 O O . LEU A 1 89 ? -0.859 -12.686 -4.260 1.00 77.56 89 LEU A O 1
ATOM 709 N N . ASN A 1 90 ? -3.066 -12.409 -4.585 1.00 74.25 90 ASN A N 1
ATOM 710 C CA . ASN A 1 90 ? -3.385 -13.815 -4.841 1.00 74.25 90 ASN A CA 1
ATOM 711 C C . ASN A 1 90 ? -3.291 -14.202 -6.325 1.00 74.25 90 ASN A C 1
ATOM 713 O O . ASN A 1 90 ? -3.407 -15.388 -6.644 1.00 74.25 90 ASN A O 1
ATOM 717 N N . GLU A 1 91 ? -3.107 -13.248 -7.243 1.00 66.19 91 GLU A N 1
ATOM 718 C CA . GLU A 1 91 ? -3.052 -13.563 -8.669 1.00 66.19 91 GLU A CA 1
ATOM 719 C C . GLU A 1 91 ? -1.723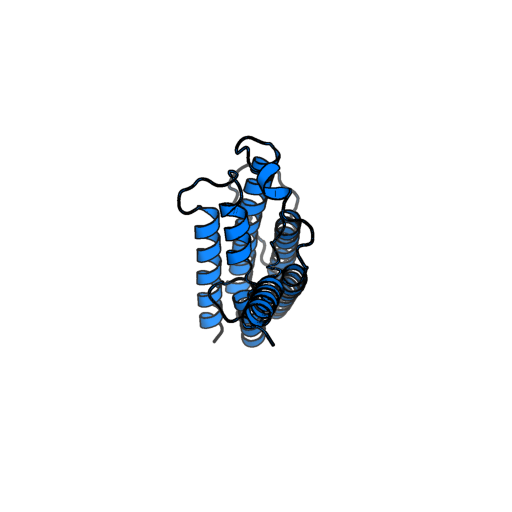 -14.245 -9.061 1.00 66.19 91 GLU A C 1
ATOM 721 O O . GLU A 1 91 ? -0.635 -13.704 -8.826 1.00 66.19 91 GLU A O 1
ATOM 726 N N . PRO A 1 92 ? -1.771 -15.442 -9.686 1.00 55.16 92 PRO A N 1
ATOM 727 C CA . PRO A 1 92 ? -0.574 -16.168 -10.075 1.00 55.16 92 PRO A CA 1
ATOM 728 C C . PRO A 1 92 ? 0.152 -15.504 -11.250 1.00 55.16 92 PRO A C 1
ATOM 730 O O . PRO A 1 92 ? -0.427 -15.134 -12.274 1.00 55.16 92 PRO A O 1
ATOM 733 N N . MET A 1 93 ? 1.474 -15.427 -11.131 1.00 58.72 93 MET A N 1
ATOM 734 C CA . MET A 1 93 ? 2.363 -14.860 -12.138 1.00 58.72 93 MET A CA 1
ATOM 735 C C . MET A 1 93 ? 2.530 -15.749 -13.366 1.00 58.72 93 MET A C 1
ATOM 737 O O . MET A 1 93 ? 3.540 -16.426 -13.539 1.00 58.72 93 MET A O 1
ATOM 741 N N . ASN A 1 94 ? 1.589 -15.684 -14.295 1.00 48.38 94 ASN A N 1
ATOM 742 C CA . ASN A 1 94 ? 1.705 -16.467 -15.523 1.00 48.38 94 ASN A CA 1
ATOM 743 C C . ASN A 1 94 ? 2.599 -15.812 -16.601 1.00 48.38 94 ASN A C 1
ATOM 745 O O . ASN A 1 94 ? 2.727 -16.372 -17.688 1.00 48.38 94 ASN A O 1
ATOM 749 N N . ARG A 1 95 ? 3.227 -14.640 -16.363 1.00 47.84 95 ARG A N 1
ATOM 750 C CA . ARG A 1 95 ? 4.039 -13.920 -17.379 1.00 47.84 95 ARG A CA 1
ATOM 751 C C . ARG A 1 95 ? 5.154 -13.032 -16.802 1.00 47.84 95 ARG A C 1
ATOM 753 O O . ARG A 1 95 ? 5.063 -11.809 -16.860 1.00 47.84 95 ARG A O 1
ATOM 760 N N . GLN A 1 96 ? 6.230 -13.622 -16.283 1.00 49.69 96 GLN A N 1
ATOM 761 C CA . GLN A 1 96 ? 7.377 -12.854 -15.765 1.00 49.69 96 GLN A CA 1
ATOM 762 C C . GLN A 1 96 ? 8.606 -12.671 -16.700 1.00 49.69 96 GLN A C 1
ATOM 764 O O . GLN A 1 96 ? 9.309 -11.681 -16.510 1.00 49.69 96 GLN A O 1
ATOM 769 N N . PRO A 1 97 ? 8.871 -13.460 -17.768 1.00 47.25 97 PRO A N 1
ATOM 770 C CA . PRO A 1 97 ? 10.082 -13.248 -18.586 1.00 47.25 97 PRO A CA 1
ATOM 771 C C . PRO A 1 97 ? 10.115 -11.946 -19.414 1.00 47.25 97 PRO A C 1
ATOM 773 O O . PRO A 1 97 ? 11.174 -11.531 -19.878 1.00 47.25 97 PRO A O 1
ATOM 776 N N . THR A 1 98 ? 8.973 -11.286 -19.632 1.00 52.88 98 THR A N 1
ATOM 777 C CA . THR A 1 98 ? 8.855 -10.132 -20.548 1.00 52.88 98 THR A CA 1
ATOM 778 C C . THR A 1 98 ? 8.930 -8.755 -19.886 1.00 52.88 98 THR A C 1
ATOM 780 O O . THR A 1 98 ? 9.006 -7.761 -20.607 1.00 52.88 98 THR A O 1
ATOM 783 N N . LEU A 1 99 ? 8.903 -8.660 -18.551 1.00 54.75 99 LEU A N 1
ATOM 784 C CA . LEU A 1 99 ? 8.919 -7.364 -17.858 1.00 54.75 99 LEU A CA 1
ATOM 785 C C . LEU A 1 99 ? 10.333 -6.780 -17.786 1.00 54.75 99 LEU A C 1
ATOM 787 O O . LEU A 1 99 ? 10.523 -5.675 -18.278 1.00 54.75 99 LEU A O 1
ATOM 791 N N . ALA A 1 100 ? 11.335 -7.533 -17.322 1.00 55.50 100 ALA A N 1
ATOM 792 C CA . ALA A 1 100 ? 12.722 -7.051 -17.262 1.00 55.50 100 ALA A CA 1
ATOM 793 C C . ALA A 1 100 ? 13.179 -6.463 -18.614 1.00 55.50 100 ALA A C 1
ATOM 795 O O . ALA A 1 100 ? 13.515 -5.290 -18.711 1.00 55.50 100 ALA A O 1
ATOM 796 N N . LYS A 1 101 ?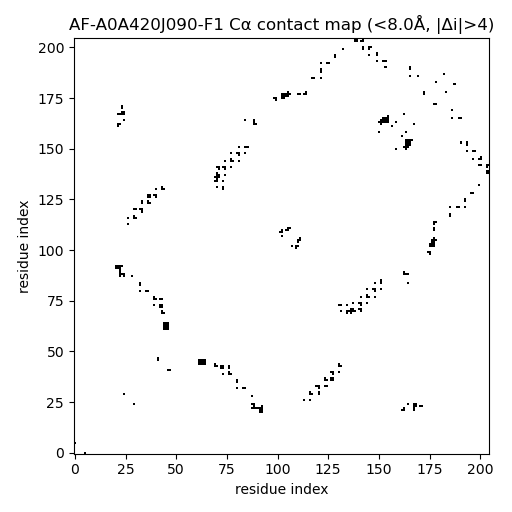 13.005 -7.202 -19.721 1.00 62.16 101 LYS A N 1
ATOM 797 C CA . LYS A 1 101 ? 13.367 -6.715 -21.067 1.00 62.16 101 LYS A CA 1
ATOM 798 C C . LYS A 1 101 ? 12.630 -5.431 -21.489 1.00 62.16 101 LYS A C 1
ATOM 800 O O . LYS A 1 101 ? 13.180 -4.637 -22.245 1.00 62.16 101 LYS A O 1
ATOM 805 N N . LYS A 1 102 ? 11.390 -5.228 -21.031 1.00 64.31 102 LYS A N 1
ATOM 806 C CA . LYS A 1 102 ? 10.546 -4.069 -21.373 1.00 64.31 102 LYS A CA 1
ATOM 807 C C . LYS A 1 102 ? 10.904 -2.807 -20.569 1.00 64.31 102 LYS A C 1
ATOM 809 O O . LYS A 1 102 ? 10.524 -1.720 -20.995 1.00 64.31 102 LYS A O 1
ATOM 814 N N . TYR A 1 103 ? 11.618 -2.967 -19.457 1.00 69.38 103 TYR A N 1
ATOM 815 C CA . TYR A 1 103 ? 11.932 -1.940 -18.457 1.00 69.38 103 TYR A CA 1
ATOM 816 C C . TYR A 1 103 ? 13.449 -1.862 -18.160 1.00 69.38 103 TYR A C 1
ATOM 818 O O . TYR A 1 103 ? 13.866 -1.380 -17.110 1.00 69.38 103 TYR A O 1
ATOM 826 N N . ASN A 1 104 ? 14.272 -2.358 -19.092 1.00 70.88 104 ASN A N 1
ATOM 827 C CA . ASN A 1 104 ? 15.741 -2.348 -19.030 1.00 70.88 104 ASN A CA 1
ATOM 828 C C . ASN A 1 104 ? 16.373 -1.061 -19.586 1.00 70.88 104 ASN A C 1
ATOM 830 O O . ASN A 1 104 ? 17.595 -0.936 -19.599 1.00 70.88 104 ASN A O 1
ATOM 834 N N . ASP A 1 105 ? 15.557 -0.131 -20.078 1.00 78.31 105 ASP A N 1
ATOM 835 C CA . ASP A 1 105 ? 16.003 1.188 -20.507 1.00 78.31 105 ASP A CA 1
ATOM 836 C C . ASP A 1 105 ? 15.369 2.245 -19.603 1.00 78.31 105 ASP A C 1
ATOM 838 O O . ASP A 1 105 ? 14.156 2.476 -19.657 1.00 78.31 105 ASP A O 1
ATOM 842 N N . LYS A 1 106 ? 16.204 2.871 -18.768 1.00 78.62 106 LYS A N 1
ATOM 843 C CA . LYS A 1 106 ? 15.810 3.879 -17.776 1.00 78.62 106 LYS A CA 1
ATOM 844 C C . LYS A 1 106 ? 15.125 5.103 -18.399 1.00 78.62 106 LYS A C 1
ATOM 846 O O . LYS A 1 106 ? 14.274 5.700 -17.743 1.00 78.62 106 LYS A O 1
ATOM 851 N N . ASP A 1 107 ? 15.474 5.437 -19.642 1.00 80.75 107 ASP A N 1
ATOM 852 C CA . ASP A 1 107 ? 14.982 6.621 -20.351 1.00 80.75 107 ASP A CA 1
ATOM 853 C C . ASP A 1 107 ? 13.781 6.277 -21.247 1.00 80.75 107 ASP A C 1
ATOM 855 O O . ASP A 1 107 ? 13.184 7.147 -21.882 1.00 80.75 107 ASP A O 1
ATOM 859 N N . SER A 1 108 ? 13.370 5.004 -21.266 1.00 83.94 108 SER A N 1
ATOM 860 C CA . SER A 1 108 ? 12.169 4.593 -21.977 1.00 83.94 108 SER A CA 1
ATOM 861 C C . SER A 1 108 ? 10.918 5.230 -21.369 1.00 83.94 108 SER A C 1
ATOM 863 O O . SER A 1 108 ? 10.745 5.297 -20.149 1.00 83.94 108 SER A O 1
ATOM 865 N N . GLU A 1 109 ? 9.970 5.589 -22.236 1.00 83.56 109 GLU A N 1
ATOM 866 C CA . GLU A 1 109 ? 8.638 6.083 -21.854 1.00 83.56 109 GLU A CA 1
ATOM 867 C C . GLU A 1 109 ? 7.970 5.187 -20.796 1.00 83.56 109 GLU A C 1
ATOM 869 O O . GLU A 1 109 ? 7.313 5.649 -19.867 1.00 83.56 109 GLU A O 1
ATOM 874 N N . LYS A 1 110 ? 8.206 3.876 -20.879 1.00 81.06 110 LYS A N 1
ATOM 875 C CA . LYS A 1 110 ? 7.663 2.883 -19.952 1.00 81.06 110 LYS A CA 1
ATOM 876 C C . LYS A 1 110 ? 8.257 3.004 -18.548 1.00 81.06 110 LYS A C 1
ATOM 878 O O . LYS A 1 110 ? 7.500 2.877 -17.587 1.00 81.06 110 LYS A O 1
ATOM 883 N N . CYS A 1 111 ? 9.564 3.245 -18.416 1.00 80.38 111 CYS A N 1
ATOM 884 C CA . CYS A 1 111 ? 10.179 3.519 -17.115 1.00 80.38 111 CYS A CA 1
ATOM 885 C C . CYS A 1 111 ? 9.719 4.862 -16.547 1.00 80.38 111 CYS A C 1
ATOM 887 O O . CYS A 1 111 ? 9.424 4.939 -15.355 1.00 80.38 111 CYS A O 1
ATOM 889 N N . ILE A 1 112 ? 9.583 5.889 -17.390 1.00 82.69 112 ILE A N 1
ATOM 890 C CA . ILE A 1 112 ? 9.072 7.205 -16.981 1.00 82.69 112 ILE A CA 1
ATOM 891 C C . ILE A 1 112 ? 7.652 7.077 -16.409 1.00 82.69 112 ILE A C 1
ATOM 893 O O . ILE A 1 112 ? 7.402 7.511 -15.284 1.00 82.69 112 ILE A O 1
ATOM 897 N N . ILE A 1 113 ? 6.747 6.410 -17.134 1.00 82.75 113 ILE A N 1
ATOM 898 C CA . ILE A 1 113 ? 5.373 6.150 -16.677 1.00 82.75 113 ILE A CA 1
ATOM 899 C C . ILE A 1 113 ? 5.386 5.344 -15.378 1.00 82.75 113 ILE A C 1
ATOM 901 O O . ILE A 1 113 ? 4.707 5.708 -14.424 1.00 82.75 113 ILE A O 1
ATOM 905 N N . MET A 1 114 ? 6.183 4.274 -15.303 1.00 79.44 114 MET A N 1
ATOM 906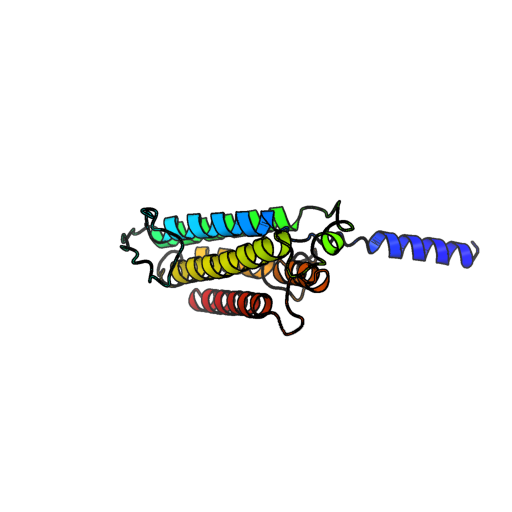 C CA . MET A 1 114 ? 6.270 3.447 -14.100 1.00 79.44 114 MET A CA 1
ATOM 907 C C . MET A 1 114 ? 6.698 4.276 -12.879 1.00 79.44 114 MET A C 1
ATOM 909 O O . MET A 1 114 ? 5.999 4.260 -11.869 1.00 79.44 114 MET A O 1
ATOM 913 N N . ARG A 1 115 ? 7.783 5.058 -12.975 1.00 80.69 115 ARG A N 1
ATOM 914 C CA . ARG A 1 115 ? 8.230 5.965 -11.899 1.00 80.69 115 ARG A CA 1
ATOM 915 C C . ARG A 1 115 ? 7.116 6.916 -11.455 1.00 80.69 115 ARG A C 1
ATOM 917 O O . ARG A 1 115 ? 6.916 7.108 -10.255 1.00 80.69 115 ARG A O 1
ATOM 924 N N . ALA A 1 116 ? 6.391 7.498 -12.410 1.00 83.88 116 ALA A N 1
ATOM 925 C CA . ALA A 1 116 ? 5.298 8.422 -12.128 1.00 83.88 116 ALA A CA 1
ATOM 926 C C . ALA A 1 116 ? 4.145 7.739 -11.372 1.00 83.88 116 ALA A C 1
ATOM 928 O O . ALA A 1 116 ? 3.678 8.274 -10.368 1.00 83.88 116 ALA A O 1
ATOM 929 N N . GLU A 1 117 ? 3.735 6.539 -11.791 1.00 84.31 117 GLU A N 1
ATOM 930 C CA . GLU A 1 117 ? 2.686 5.757 -11.120 1.00 84.31 117 GLU A CA 1
ATOM 931 C C . GLU A 1 117 ? 3.077 5.408 -9.674 1.00 84.31 117 GLU A C 1
ATOM 933 O O . GLU A 1 117 ? 2.280 5.576 -8.751 1.00 84.31 117 GLU A O 1
ATOM 938 N N . PHE A 1 118 ? 4.332 5.016 -9.432 1.00 83.06 118 PHE A N 1
ATOM 939 C CA . PHE A 1 118 ? 4.826 4.758 -8.075 1.00 83.06 118 PHE A CA 1
ATOM 940 C C . PHE A 1 118 ? 4.852 6.016 -7.195 1.00 83.06 118 PHE A C 1
ATOM 942 O O . PHE A 1 118 ? 4.472 5.966 -6.021 1.00 83.06 118 PHE A O 1
ATOM 949 N N . LYS A 1 119 ? 5.260 7.164 -7.748 1.00 84.81 119 LYS A N 1
ATOM 950 C CA . LYS A 1 119 ? 5.236 8.447 -7.029 1.00 84.81 119 LYS A CA 1
ATOM 951 C C . LYS A 1 119 ? 3.804 8.847 -6.656 1.00 84.81 119 LYS A C 1
ATOM 953 O O . LYS A 1 119 ? 3.561 9.272 -5.524 1.00 84.81 119 LYS A O 1
ATOM 958 N N . SER A 1 120 ? 2.859 8.680 -7.580 1.00 88.44 120 SER A N 1
ATOM 959 C CA . SER A 1 120 ? 1.432 8.927 -7.341 1.00 88.44 120 SER A CA 1
ATOM 960 C C . SER A 1 120 ? 0.886 8.016 -6.249 1.00 88.44 120 SER A C 1
ATOM 962 O O . SER A 1 120 ? 0.272 8.495 -5.298 1.00 88.44 120 SER A O 1
ATOM 964 N N . PHE A 1 121 ? 1.210 6.727 -6.310 1.00 88.12 121 PHE A N 1
ATOM 965 C CA . PHE A 1 121 ? 0.831 5.750 -5.299 1.00 88.12 121 PHE A CA 1
ATOM 966 C C . PHE A 1 121 ? 1.292 6.133 -3.888 1.00 88.12 121 PHE A C 1
ATOM 968 O O . PHE A 1 121 ? 0.493 6.128 -2.947 1.00 88.12 121 PHE A O 1
ATOM 975 N N . ILE A 1 122 ? 2.563 6.516 -3.727 1.00 86.50 122 ILE A N 1
ATOM 976 C CA . ILE A 1 122 ? 3.108 6.968 -2.438 1.00 86.50 122 ILE A CA 1
ATOM 977 C C . ILE A 1 122 ? 2.360 8.210 -1.944 1.00 86.50 122 ILE A C 1
ATOM 979 O O . ILE A 1 122 ? 1.998 8.300 -0.765 1.00 86.50 122 ILE A O 1
ATOM 983 N N . LYS A 1 123 ? 2.095 9.172 -2.836 1.00 88.31 123 LYS A N 1
ATOM 984 C CA . LYS A 1 123 ? 1.355 10.398 -2.506 1.00 88.31 123 LYS A CA 1
ATOM 985 C C . LYS A 1 123 ? -0.061 10.065 -2.020 1.00 88.31 123 LYS A C 1
ATOM 987 O O . LYS A 1 123 ? -0.446 10.508 -0.936 1.00 88.31 123 LYS A O 1
ATOM 992 N N . SER A 1 124 ? -0.807 9.245 -2.757 1.00 88.12 124 SER A N 1
ATOM 993 C CA . SER A 1 124 ? -2.182 8.851 -2.416 1.00 88.12 124 SER A CA 1
ATOM 994 C C . SER A 1 124 ? -2.257 8.006 -1.142 1.00 88.12 124 SER A C 1
ATOM 996 O O . SER A 1 124 ? -3.128 8.235 -0.301 1.00 88.12 124 SER A O 1
ATOM 998 N N . SER A 1 125 ? -1.289 7.113 -0.921 1.00 89.44 125 SER A N 1
ATOM 999 C CA . SER A 1 125 ? -1.156 6.346 0.326 1.00 89.44 125 SER A CA 1
ATOM 1000 C C . SER A 1 125 ? -1.020 7.269 1.537 1.00 89.44 125 SER A C 1
ATOM 1002 O O . SER A 1 125 ? -1.734 7.131 2.533 1.00 89.44 125 SER A O 1
ATOM 1004 N N . ASN A 1 126 ? -0.137 8.268 1.440 1.00 88.94 126 ASN A N 1
ATOM 1005 C CA . ASN A 1 126 ? 0.071 9.242 2.506 1.00 88.94 126 ASN A CA 1
ATOM 1006 C C . ASN A 1 126 ? -1.169 10.112 2.752 1.00 88.94 126 ASN A C 1
ATOM 1008 O O . ASN A 1 126 ? -1.492 10.378 3.914 1.00 88.94 126 ASN A O 1
ATOM 1012 N N . LYS A 1 127 ? -1.887 10.519 1.694 1.00 90.00 127 LYS A N 1
ATOM 1013 C CA . LYS A 1 127 ? -3.160 11.252 1.809 1.00 90.00 127 LYS A CA 1
ATOM 1014 C C . LYS A 1 127 ? -4.223 10.433 2.545 1.00 90.00 127 LYS A C 1
ATOM 1016 O O . LYS A 1 127 ? -4.852 10.953 3.469 1.00 90.00 127 LYS A O 1
ATOM 1021 N N . LEU A 1 128 ? -4.371 9.150 2.209 1.00 89.56 128 LEU A N 1
ATOM 1022 C CA . LEU A 1 128 ? -5.313 8.256 2.884 1.00 89.56 128 LEU A CA 1
ATOM 1023 C C . LEU A 1 128 ? -4.983 8.120 4.374 1.00 89.56 128 LEU A C 1
ATOM 1025 O O . LEU A 1 128 ? -5.858 8.296 5.223 1.00 89.56 128 LEU A O 1
ATOM 1029 N N . ILE A 1 129 ? -3.713 7.867 4.702 1.00 89.88 129 ILE A N 1
ATOM 1030 C CA . ILE A 1 129 ? -3.240 7.759 6.089 1.00 89.88 129 ILE A CA 1
ATOM 1031 C C . ILE A 1 129 ? -3.522 9.055 6.859 1.00 89.88 129 ILE A C 1
ATOM 1033 O O . ILE A 1 129 ? -4.082 8.994 7.952 1.00 89.88 129 ILE A O 1
ATOM 1037 N N . ASN A 1 130 ? -3.239 10.224 6.274 1.00 88.94 130 ASN A N 1
ATOM 1038 C CA . ASN A 1 130 ? -3.553 11.528 6.875 1.00 88.94 130 ASN A CA 1
ATOM 1039 C C . ASN A 1 130 ? -5.056 11.699 7.147 1.00 88.94 130 ASN A C 1
ATOM 1041 O O . ASN A 1 130 ? -5.456 12.243 8.178 1.00 88.94 130 ASN A O 1
ATOM 1045 N N . ALA A 1 131 ? -5.903 11.266 6.211 1.00 86.50 131 ALA A N 1
ATOM 1046 C CA . ALA A 1 131 ? -7.352 11.368 6.341 1.00 86.50 131 ALA A CA 1
ATOM 1047 C C . ALA A 1 131 ? -7.886 10.469 7.467 1.00 86.50 131 ALA A C 1
ATOM 1049 O O . ALA A 1 131 ? -8.798 10.872 8.198 1.00 86.50 131 ALA A O 1
ATOM 1050 N N . VAL A 1 132 ? -7.300 9.279 7.624 1.00 88.06 132 VAL A N 1
ATOM 1051 C CA . VAL A 1 132 ? -7.620 8.327 8.692 1.00 88.06 132 VAL A CA 1
ATOM 1052 C C . VAL A 1 132 ? -7.110 8.816 10.043 1.00 88.06 132 VAL A C 1
ATOM 1054 O O . VAL A 1 132 ? -7.860 8.763 11.006 1.00 88.06 132 VAL A O 1
ATOM 1057 N N . GLU A 1 133 ? -5.883 9.328 10.142 1.00 87.75 133 GLU A N 1
ATOM 1058 C CA . GLU A 1 133 ? -5.260 9.780 11.401 1.00 87.75 133 GLU A CA 1
ATOM 1059 C C . GLU A 1 133 ? -6.117 10.795 12.170 1.00 87.75 133 GLU A C 1
ATOM 1061 O O . GLU A 1 133 ? -6.188 10.779 13.396 1.00 87.75 133 GLU A O 1
ATOM 1066 N N . LYS A 1 134 ? -6.840 11.650 11.443 1.00 81.94 134 LYS A N 1
ATOM 1067 C CA . LYS A 1 134 ? -7.666 12.718 12.018 1.00 81.94 134 LYS A CA 1
ATOM 1068 C C . LYS A 1 134 ? -8.975 12.223 12.655 1.00 81.94 134 LYS A C 1
ATOM 1070 O O . LYS A 1 134 ? -9.747 13.046 13.156 1.00 81.94 134 LYS A O 1
ATOM 1075 N N . LYS A 1 135 ? -9.294 10.922 12.611 1.00 84.88 135 LYS A N 1
ATOM 1076 C CA . LYS A 1 135 ? -10.590 10.395 13.074 1.00 84.88 135 LYS A CA 1
ATOM 1077 C C . LYS A 1 135 ? -10.558 9.990 14.549 1.00 84.88 135 LYS A C 1
ATOM 1079 O O . LYS A 1 135 ? -9.604 9.425 15.061 1.00 84.88 135 LYS A O 1
ATOM 1084 N N . LYS A 1 136 ? -11.639 10.311 15.267 1.00 78.94 136 LYS A N 1
ATOM 1085 C CA . LYS A 1 136 ? -11.759 10.053 16.716 1.00 78.94 136 LYS A CA 1
ATOM 1086 C C . LYS A 1 136 ? -12.792 8.977 17.067 1.00 78.94 136 LYS A C 1
ATOM 1088 O O . LYS A 1 136 ? -12.758 8.463 18.181 1.00 78.94 136 LYS A O 1
ATOM 1093 N N . THR A 1 137 ? -13.680 8.633 16.135 1.00 80.75 137 THR A N 1
ATOM 1094 C CA . THR A 1 137 ? -14.738 7.619 16.284 1.00 80.75 137 THR A CA 1
ATOM 1095 C C . THR A 1 137 ? -14.400 6.349 15.499 1.00 80.75 137 THR A C 1
ATOM 1097 O O . THR A 1 137 ? -13.515 6.375 14.648 1.00 80.75 137 THR A O 1
ATOM 1100 N N . GLU A 1 138 ? -15.085 5.234 15.789 1.00 84.81 138 GLU A N 1
ATOM 1101 C CA . GLU A 1 138 ? -14.879 3.931 15.118 1.00 84.81 138 GLU A CA 1
ATOM 1102 C C . GLU A 1 138 ? -13.447 3.370 15.228 1.00 84.81 138 GLU A C 1
ATOM 1104 O O . GLU A 1 138 ? -12.995 2.587 14.390 1.00 84.81 138 GLU A O 1
ATOM 1109 N N . LYS A 1 139 ? -12.729 3.749 16.296 1.00 87.12 139 LYS A N 1
ATOM 1110 C CA . LYS A 1 139 ? -11.314 3.416 16.527 1.00 87.12 139 LYS A CA 1
ATOM 1111 C C . LYS A 1 139 ? -11.006 1.926 16.370 1.00 87.12 139 LYS A C 1
ATOM 1113 O O . LYS A 1 139 ? -10.049 1.567 15.693 1.00 87.12 139 LYS A O 1
ATOM 1118 N N . LYS A 1 140 ? -11.844 1.057 16.951 1.00 89.31 140 LYS A N 1
ATOM 1119 C CA . LYS A 1 140 ? -11.675 -0.404 16.893 1.00 89.31 140 LYS A CA 1
ATOM 1120 C C . LYS A 1 140 ? -11.717 -0.921 15.453 1.00 89.31 140 LYS A C 1
ATOM 1122 O O . LYS A 1 140 ? -10.827 -1.660 15.046 1.00 89.31 140 LYS A O 1
ATOM 1127 N N . SER A 1 141 ? -12.723 -0.513 14.683 1.00 89.94 141 SER A N 1
ATOM 1128 C CA . SER A 1 141 ? -12.914 -0.941 13.293 1.00 89.94 141 SER A CA 1
ATOM 1129 C C . SER A 1 141 ? -11.802 -0.404 12.386 1.00 89.94 141 SER A C 1
ATOM 1131 O O . SER A 1 141 ? -11.262 -1.136 11.560 1.00 89.94 141 SER A O 1
ATOM 1133 N N . ILE A 1 142 ? -11.390 0.853 12.594 1.00 90.69 142 ILE A N 1
ATOM 1134 C CA . ILE A 1 142 ? -10.235 1.451 11.911 1.00 90.69 142 ILE A CA 1
ATOM 1135 C C . ILE A 1 142 ? -8.959 0.662 12.224 1.00 90.69 142 ILE A C 1
ATOM 1137 O O . ILE A 1 142 ? -8.242 0.283 11.303 1.00 90.69 142 ILE A O 1
ATOM 1141 N N . ARG A 1 143 ? -8.695 0.353 13.499 1.00 91.38 143 ARG A N 1
ATOM 1142 C CA . ARG A 1 143 ? -7.516 -0.414 13.927 1.00 91.38 143 ARG A CA 1
ATOM 1143 C C . ARG A 1 143 ? -7.463 -1.803 13.297 1.00 91.38 143 ARG A C 1
ATOM 1145 O O . ARG A 1 143 ? -6.399 -2.210 12.840 1.00 91.38 143 ARG A O 1
ATOM 1152 N N . ILE A 1 144 ? -8.588 -2.521 13.267 1.00 90.06 144 ILE A N 1
ATOM 1153 C CA . ILE A 1 144 ? -8.676 -3.850 12.642 1.00 90.06 144 ILE A CA 1
ATOM 1154 C C . ILE A 1 144 ? -8.289 -3.760 11.162 1.00 90.06 144 ILE A C 1
ATOM 1156 O O . ILE A 1 144 ? -7.429 -4.513 10.706 1.00 90.06 144 ILE A O 1
ATOM 1160 N N . ASN A 1 145 ? -8.860 -2.798 10.435 1.00 91.44 145 ASN A N 1
ATOM 1161 C CA . ASN A 1 145 ? -8.609 -2.659 9.002 1.00 91.44 145 ASN A CA 1
ATOM 1162 C C . ASN A 1 145 ? -7.191 -2.154 8.708 1.00 91.44 145 ASN A C 1
ATOM 1164 O O . ASN A 1 145 ? -6.551 -2.659 7.790 1.00 91.44 145 AS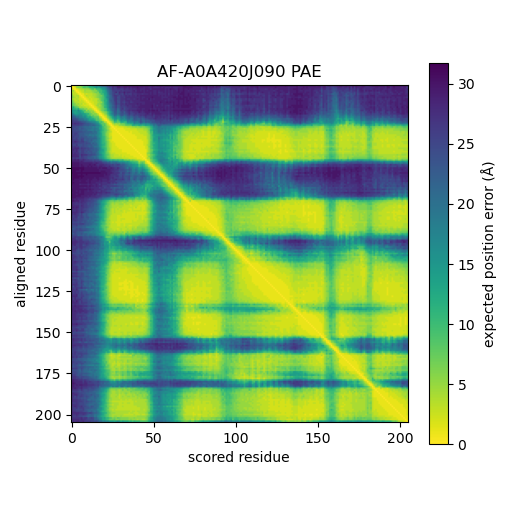N A O 1
ATOM 1168 N N . LEU A 1 146 ? -6.650 -1.241 9.522 1.00 90.00 146 LEU A N 1
ATOM 1169 C CA . LEU A 1 146 ? -5.237 -0.857 9.450 1.00 90.00 146 LEU A CA 1
ATOM 1170 C C . LEU A 1 146 ? -4.319 -2.061 9.680 1.00 90.00 146 LEU A C 1
ATOM 1172 O O . LEU A 1 146 ? -3.347 -2.222 8.952 1.00 90.00 146 LEU A O 1
ATOM 1176 N N . GLY A 1 147 ? -4.637 -2.931 10.644 1.00 87.81 147 GLY A N 1
ATOM 1177 C CA . GLY A 1 147 ? -3.883 -4.160 10.896 1.00 87.81 147 GLY A CA 1
ATOM 1178 C C . GLY A 1 147 ? -3.943 -5.150 9.730 1.00 87.81 147 GLY A C 1
ATOM 1179 O O . GLY A 1 147 ? -2.941 -5.786 9.417 1.00 87.81 147 GLY A O 1
ATOM 1180 N N . MET A 1 148 ? -5.088 -5.264 9.054 1.00 88.12 148 MET A N 1
ATOM 1181 C CA . MET A 1 148 ? -5.207 -6.061 7.829 1.00 88.12 148 MET A CA 1
ATOM 1182 C C . MET A 1 148 ? -4.321 -5.500 6.712 1.00 88.12 148 MET A C 1
ATOM 1184 O O . MET A 1 148 ? -3.529 -6.245 6.139 1.00 88.12 148 MET A O 1
ATOM 1188 N N . ILE A 1 149 ? -4.417 -4.196 6.431 1.00 88.06 149 ILE A N 1
ATOM 1189 C CA . ILE A 1 149 ? -3.590 -3.544 5.409 1.00 88.06 149 ILE A CA 1
ATOM 1190 C C . ILE A 1 149 ? -2.111 -3.694 5.756 1.00 88.06 149 ILE A C 1
ATOM 1192 O O . ILE A 1 149 ? -1.333 -4.089 4.900 1.00 88.06 149 ILE A O 1
ATOM 1196 N N . GLN A 1 150 ? -1.721 -3.447 7.007 1.00 86.25 150 GLN A N 1
ATOM 1197 C CA . GLN A 1 150 ? -0.337 -3.574 7.457 1.00 86.25 150 GLN A CA 1
ATOM 1198 C C . GLN A 1 150 ? 0.221 -4.973 7.184 1.00 86.25 150 GLN A C 1
ATOM 1200 O O . GLN A 1 150 ? 1.334 -5.072 6.686 1.00 86.25 150 GLN A O 1
ATOM 1205 N N . LYS A 1 151 ? -0.547 -6.040 7.430 1.00 83.25 151 LYS A N 1
ATOM 1206 C CA . LYS A 1 151 ? -0.113 -7.420 7.154 1.00 83.25 151 LYS A CA 1
ATOM 1207 C C . LYS A 1 151 ? 0.069 -7.724 5.665 1.00 83.25 151 LYS A C 1
ATOM 1209 O O . LYS A 1 151 ? 0.932 -8.522 5.322 1.00 83.25 151 LYS A O 1
ATOM 1214 N N . LEU A 1 152 ? -0.758 -7.132 4.802 1.00 82.94 152 LEU A N 1
ATOM 1215 C CA . LEU A 1 152 ? -0.678 -7.307 3.345 1.00 82.94 152 LEU A CA 1
ATOM 1216 C C . LEU A 1 152 ? 0.420 -6.432 2.724 1.00 82.94 152 LEU A C 1
ATOM 1218 O O . LEU A 1 152 ? 1.064 -6.805 1.746 1.00 82.94 152 LEU A O 1
ATOM 1222 N N . TRP A 1 153 ? 0.635 -5.253 3.300 1.00 83.31 153 TRP A N 1
ATOM 1223 C CA . TRP A 1 153 ? 1.534 -4.240 2.768 1.00 83.31 153 TRP A CA 1
ATOM 1224 C C . TRP A 1 153 ? 2.974 -4.430 3.247 1.00 83.31 153 TRP A C 1
ATOM 1226 O O . TRP A 1 153 ? 3.915 -4.299 2.464 1.00 83.31 153 TRP A O 1
ATOM 1236 N N . ALA A 1 154 ? 3.154 -4.739 4.533 1.00 73.00 154 ALA A N 1
ATOM 1237 C CA . ALA A 1 154 ? 4.461 -4.903 5.149 1.00 73.00 154 ALA A CA 1
ATOM 1238 C C . ALA A 1 154 ? 5.054 -6.294 4.877 1.00 73.00 154 ALA A C 1
ATOM 1240 O O . ALA A 1 154 ? 4.386 -7.319 4.982 1.00 73.00 154 ALA A O 1
ATOM 1241 N N . SER A 1 155 ? 6.349 -6.307 4.579 1.00 59.09 155 SER A N 1
ATOM 1242 C CA . SER A 1 155 ? 7.196 -7.488 4.389 1.00 59.09 155 SER A CA 1
ATOM 1243 C C . SER A 1 155 ? 7.932 -7.905 5.673 1.00 59.09 155 SER A C 1
ATOM 1245 O O . SER A 1 155 ? 8.244 -7.033 6.485 1.00 59.09 155 SER A O 1
ATOM 1247 N N . ARG A 1 156 ? 8.276 -9.214 5.760 1.00 48.25 156 ARG A N 1
ATOM 1248 C CA . ARG A 1 156 ? 9.348 -9.919 6.535 1.00 48.25 156 ARG A CA 1
ATOM 1249 C C . ARG A 1 156 ? 8.944 -11.291 7.151 1.00 48.25 156 ARG A C 1
ATOM 1251 O O . ARG A 1 156 ? 9.714 -11.854 7.921 1.00 48.25 156 ARG A O 1
ATOM 1258 N N . LYS A 1 157 ? 7.797 -11.862 6.731 1.00 43.12 157 LYS A N 1
ATOM 1259 C CA . LYS A 1 157 ? 7.164 -13.169 7.106 1.00 43.12 157 LYS A CA 1
ATOM 1260 C C . LYS A 1 157 ? 6.718 -13.354 8.584 1.00 43.12 157 LYS A C 1
ATOM 1262 O O . LYS A 1 157 ? 7.291 -12.725 9.465 1.00 43.12 157 LYS A O 1
ATOM 1267 N N . PRO A 1 158 ? 5.732 -14.246 8.886 1.00 36.09 158 PRO A N 1
ATOM 1268 C CA . PRO A 1 158 ? 4.986 -15.137 7.991 1.00 36.09 158 PRO A CA 1
ATOM 1269 C C . PRO A 1 158 ? 3.522 -14.700 7.804 1.00 36.09 158 PRO A C 1
ATOM 1271 O O . PRO A 1 158 ? 2.653 -14.942 8.638 1.00 36.09 158 PRO A O 1
ATOM 1274 N N . ASN A 1 159 ? 3.244 -14.114 6.640 1.00 48.94 159 ASN A N 1
ATOM 1275 C CA . ASN A 1 159 ? 2.022 -14.442 5.914 1.00 48.94 159 ASN A CA 1
ATOM 1276 C C . ASN A 1 159 ? 2.181 -15.907 5.453 1.00 48.94 159 ASN A C 1
ATOM 1278 O O . ASN A 1 159 ? 3.268 -16.261 4.989 1.00 48.94 159 ASN A O 1
ATOM 1282 N N . SER A 1 160 ? 1.159 -16.754 5.598 1.00 46.75 160 SER A N 1
ATOM 1283 C CA . SER A 1 160 ? 1.222 -18.179 5.219 1.00 46.75 160 SER A CA 1
ATOM 1284 C C . SER A 1 160 ? 1.573 -18.393 3.742 1.00 46.75 160 SER A C 1
ATOM 1286 O O . SER A 1 160 ? 1.998 -19.480 3.367 1.00 46.75 160 SER A O 1
ATOM 1288 N N . GLU A 1 161 ? 1.449 -17.344 2.924 1.00 55.06 161 GLU A N 1
ATOM 1289 C CA . GLU A 1 161 ? 1.583 -17.400 1.468 1.00 55.06 161 GLU A CA 1
ATOM 1290 C C . GLU A 1 161 ? 2.754 -16.551 0.909 1.00 55.06 161 GLU A C 1
ATOM 1292 O O . GLU A 1 161 ? 2.993 -16.553 -0.292 1.00 55.06 161 GLU A O 1
ATOM 1297 N N . ASN A 1 162 ? 3.552 -15.860 1.746 1.00 59.53 162 ASN A N 1
ATOM 1298 C CA . ASN A 1 162 ? 4.648 -14.954 1.310 1.00 59.53 162 ASN A CA 1
ATOM 1299 C C . ASN A 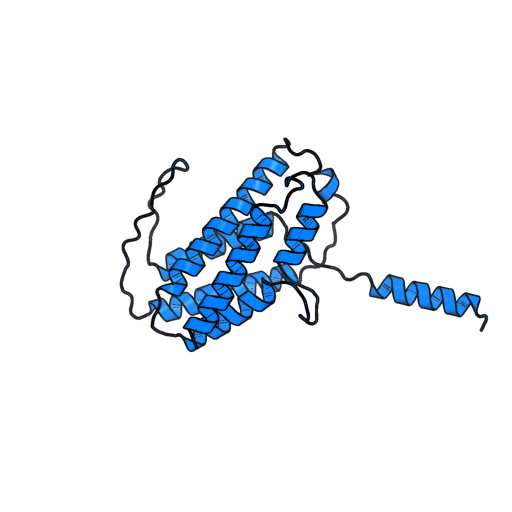1 162 ? 4.215 -13.787 0.390 1.00 59.53 162 ASN A C 1
ATOM 1301 O O . ASN A 1 162 ? 4.983 -13.351 -0.467 1.00 59.53 162 ASN A O 1
ATOM 1305 N N . LEU A 1 163 ? 2.993 -13.277 0.553 1.00 64.88 163 LEU A N 1
ATOM 1306 C CA . LEU A 1 163 ? 2.391 -12.305 -0.362 1.00 64.88 163 LEU A CA 1
ATOM 1307 C C . LEU A 1 163 ? 2.454 -10.861 0.169 1.00 64.88 163 LEU A C 1
ATOM 1309 O O . LEU A 1 163 ? 1.410 -10.298 0.479 1.00 64.88 163 LEU A O 1
ATOM 1313 N N . SER A 1 164 ? 3.636 -10.259 0.354 1.00 74.75 164 SER A N 1
ATOM 1314 C CA . SER A 1 164 ? 3.699 -8.848 0.786 1.00 74.75 164 SER A CA 1
ATOM 1315 C C . SER A 1 164 ? 3.930 -7.878 -0.372 1.00 74.75 164 SER A C 1
ATOM 1317 O O . SER A 1 164 ? 4.805 -8.080 -1.213 1.00 74.75 164 SER A O 1
ATOM 1319 N N . PHE A 1 165 ? 3.163 -6.790 -0.392 1.00 78.69 165 PHE A N 1
ATOM 1320 C CA . PHE A 1 165 ? 3.207 -5.788 -1.457 1.00 78.69 165 PHE A CA 1
ATOM 1321 C C . PHE A 1 165 ? 4.603 -5.164 -1.635 1.00 78.69 165 PHE A C 1
ATOM 1323 O O . PHE A 1 165 ? 5.100 -5.096 -2.756 1.00 78.69 165 PHE A O 1
ATOM 1330 N N . ILE A 1 166 ? 5.281 -4.776 -0.544 1.00 75.88 166 ILE A N 1
ATOM 1331 C CA . ILE A 1 166 ? 6.623 -4.166 -0.620 1.00 75.88 166 ILE A CA 1
ATOM 1332 C C . ILE A 1 166 ? 7.690 -5.154 -1.109 1.00 75.88 166 ILE A C 1
ATOM 1334 O O . ILE A 1 166 ? 8.521 -4.765 -1.923 1.00 75.88 166 ILE A O 1
ATOM 1338 N N . GLU A 1 167 ? 7.685 -6.422 -0.671 1.00 74.62 167 GLU A N 1
ATOM 1339 C CA . GLU A 1 167 ? 8.633 -7.423 -1.209 1.00 74.62 167 GLU A CA 1
ATOM 1340 C C . GLU A 1 167 ? 8.440 -7.612 -2.709 1.00 74.62 167 GLU A C 1
ATOM 1342 O O . GLU A 1 167 ? 9.407 -7.761 -3.453 1.00 74.62 167 GLU A O 1
ATOM 1347 N N . GLN A 1 168 ? 7.185 -7.630 -3.153 1.00 74.88 168 GLN A N 1
ATOM 1348 C CA . GLN A 1 168 ? 6.862 -7.796 -4.561 1.00 74.88 168 GLN A CA 1
ATOM 1349 C C . GLN A 1 168 ? 7.295 -6.575 -5.374 1.00 74.88 168 GLN A C 1
ATOM 1351 O O . GLN A 1 168 ? 7.907 -6.733 -6.426 1.00 74.88 168 GLN A O 1
ATOM 1356 N N . GLN A 1 169 ? 7.068 -5.364 -4.867 1.00 75.50 169 GLN A N 1
ATOM 1357 C CA . GLN A 1 169 ? 7.590 -4.149 -5.491 1.00 75.50 169 GLN A CA 1
ATOM 1358 C C . GLN A 1 169 ? 9.121 -4.139 -5.536 1.00 75.50 169 GLN A C 1
ATOM 1360 O O . GLN A 1 169 ? 9.677 -3.832 -6.584 1.00 75.50 169 GLN A O 1
ATOM 1365 N N . GLN A 1 170 ? 9.801 -4.569 -4.467 1.00 74.69 170 GLN A N 1
ATOM 1366 C CA . GLN A 1 170 ? 11.262 -4.670 -4.445 1.00 74.69 170 GLN A CA 1
ATOM 1367 C C . GLN A 1 170 ? 11.785 -5.620 -5.522 1.00 74.69 170 GLN A C 1
ATOM 1369 O O . GLN A 1 170 ? 12.700 -5.270 -6.257 1.00 74.69 170 GLN A O 1
ATOM 1374 N N . LYS A 1 171 ? 11.170 -6.799 -5.673 1.00 73.06 171 LYS A N 1
ATOM 1375 C CA . LYS A 1 171 ? 11.535 -7.736 -6.744 1.00 73.06 171 LYS A CA 1
ATOM 1376 C C . LYS A 1 171 ? 11.350 -7.132 -8.131 1.00 73.06 171 LYS A C 1
ATOM 1378 O O . LYS A 1 171 ? 12.153 -7.405 -9.019 1.00 73.06 171 LYS A O 1
ATOM 1383 N N . LEU A 1 172 ? 10.295 -6.336 -8.327 1.00 71.62 172 LEU A N 1
ATOM 1384 C CA . LEU A 1 172 ? 10.102 -5.612 -9.579 1.00 71.62 172 LEU A CA 1
ATOM 1385 C C . LEU A 1 172 ? 11.243 -4.608 -9.777 1.00 71.62 172 LEU A C 1
ATOM 1387 O O . LEU A 1 172 ? 11.842 -4.613 -10.846 1.00 71.62 172 LEU A O 1
ATOM 1391 N N . TYR A 1 173 ? 11.593 -3.824 -8.756 1.00 71.31 173 TYR A N 1
ATOM 1392 C CA . TYR A 1 173 ? 12.694 -2.860 -8.822 1.00 71.31 173 TYR A CA 1
ATOM 1393 C C . TYR A 1 173 ? 14.018 -3.518 -9.171 1.00 71.31 173 TYR A C 1
ATOM 1395 O O . TYR A 1 173 ? 14.605 -3.151 -10.182 1.00 71.31 173 TYR A O 1
ATOM 1403 N N . ASP A 1 174 ? 14.421 -4.542 -8.416 1.00 71.50 174 ASP A N 1
ATOM 1404 C CA . ASP A 1 174 ? 15.683 -5.261 -8.615 1.00 71.50 174 ASP A CA 1
ATOM 1405 C C . ASP A 1 174 ? 15.784 -5.867 -10.026 1.00 71.50 174 ASP A C 1
ATOM 1407 O O . ASP A 1 174 ? 16.874 -6.048 -10.564 1.00 71.50 174 ASP A O 1
ATOM 1411 N N . SER A 1 175 ? 14.639 -6.189 -10.640 1.00 72.00 175 SER A N 1
ATOM 1412 C CA . SER A 1 175 ? 14.565 -6.774 -11.982 1.00 72.00 175 SER A CA 1
ATOM 1413 C C . SER A 1 175 ? 14.562 -5.756 -13.131 1.00 72.00 175 SER A C 1
ATOM 1415 O O . SER A 1 175 ? 14.559 -6.168 -14.293 1.00 72.00 175 SER A O 1
ATOM 1417 N N . THR A 1 176 ? 14.529 -4.451 -12.841 1.00 72.50 176 THR A N 1
ATOM 1418 C CA . THR A 1 176 ? 14.431 -3.377 -13.846 1.00 72.50 176 THR A CA 1
ATOM 1419 C C . THR A 1 176 ? 15.516 -2.324 -13.653 1.00 72.50 176 THR A C 1
ATOM 1421 O O . THR A 1 176 ? 15.974 -2.087 -12.544 1.00 72.50 176 THR A O 1
ATOM 1424 N N . SER A 1 177 ? 15.884 -1.612 -14.719 1.00 75.88 177 SER A N 1
ATOM 1425 C CA . SER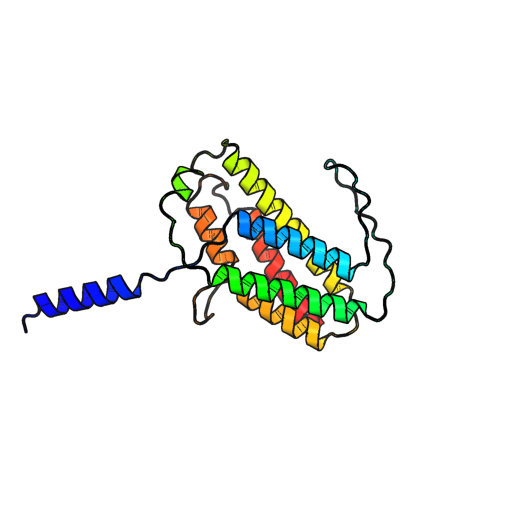 A 1 177 ? 16.746 -0.425 -14.607 1.00 75.88 177 SER A CA 1
ATOM 1426 C C . SER A 1 177 ? 15.939 0.861 -14.399 1.00 75.88 177 SER A C 1
ATOM 1428 O O . SER A 1 177 ? 16.487 1.959 -14.489 1.00 75.88 177 SER A O 1
ATOM 1430 N N . CYS A 1 178 ? 14.620 0.754 -14.205 1.00 76.06 178 CYS A N 1
ATOM 1431 C CA . CYS A 1 178 ? 13.758 1.914 -14.030 1.00 76.06 178 CYS A CA 1
ATOM 1432 C C . CYS A 1 178 ? 13.992 2.616 -12.700 1.00 76.06 178 CYS A C 1
ATOM 1434 O O . CYS A 1 178 ? 13.511 3.723 -12.545 1.00 76.06 178 CYS A O 1
ATOM 1436 N N . PHE A 1 179 ? 14.692 2.042 -11.736 1.00 74.06 179 PHE A N 1
ATOM 1437 C CA . PHE A 1 179 ? 14.912 2.666 -10.436 1.00 74.06 179 PHE A CA 1
ATOM 1438 C C . PHE A 1 179 ? 16.414 2.714 -10.172 1.00 74.06 179 PHE A C 1
ATOM 1440 O O . PHE A 1 179 ? 17.130 1.779 -10.527 1.00 74.06 179 PHE A O 1
ATOM 1447 N N . ASP A 1 180 ? 16.907 3.840 -9.655 1.00 64.50 180 ASP A N 1
ATOM 1448 C CA . ASP A 1 180 ? 18.347 4.026 -9.467 1.00 64.50 180 ASP A CA 1
ATOM 1449 C C . ASP A 1 180 ? 18.857 3.088 -8.355 1.00 64.50 180 ASP A C 1
ATOM 1451 O O . ASP A 1 180 ? 18.148 2.786 -7.400 1.00 64.50 180 ASP A O 1
ATOM 1455 N N . SER A 1 181 ? 20.095 2.605 -8.484 1.00 53.75 181 SER A N 1
ATOM 1456 C CA . SER A 1 181 ? 20.679 1.507 -7.691 1.00 53.75 181 SER A CA 1
ATOM 1457 C C . SER A 1 181 ? 21.067 1.843 -6.237 1.00 53.75 181 SER A C 1
ATOM 1459 O O . SER A 1 181 ? 21.672 1.022 -5.547 1.00 53.75 181 SER A O 1
ATOM 1461 N N . THR A 1 182 ? 20.777 3.046 -5.755 1.00 49.47 182 THR A N 1
ATOM 1462 C CA . THR A 1 182 ? 20.854 3.429 -4.330 1.00 49.47 182 THR A CA 1
ATOM 1463 C C . THR A 1 182 ? 19.521 3.113 -3.648 1.00 49.47 182 THR A C 1
ATOM 1465 O O . THR A 1 182 ? 18.561 2.919 -4.381 1.00 49.47 182 THR A O 1
ATOM 1468 N N . PRO A 1 183 ? 19.404 3.012 -2.299 1.00 51.97 183 PRO A N 1
ATOM 1469 C CA . PRO A 1 183 ? 18.140 2.628 -1.665 1.00 51.97 183 PRO A CA 1
ATOM 1470 C C . PRO A 1 183 ? 17.024 3.509 -2.210 1.00 51.97 183 PRO A C 1
ATOM 1472 O O . PRO A 1 183 ? 16.988 4.710 -1.935 1.00 51.97 183 PRO A O 1
ATOM 1475 N N . ASP A 1 184 ? 16.202 2.915 -3.073 1.00 66.25 184 ASP A N 1
ATOM 1476 C CA . ASP A 1 184 ? 15.380 3.692 -3.978 1.00 66.25 184 ASP A CA 1
ATOM 1477 C C . ASP A 1 184 ? 14.440 4.529 -3.119 1.00 66.25 184 ASP A C 1
ATOM 1479 O O . ASP A 1 184 ? 13.854 4.036 -2.145 1.00 66.25 184 ASP A O 1
ATOM 1483 N N . LYS A 1 185 ? 14.345 5.824 -3.419 1.00 73.38 185 LYS A N 1
ATOM 1484 C CA . LYS A 1 185 ? 13.499 6.752 -2.662 1.00 73.38 185 LYS A CA 1
ATOM 1485 C C . LYS A 1 185 ? 12.086 6.181 -2.534 1.00 73.38 185 LYS A C 1
ATOM 1487 O O . LYS A 1 185 ? 11.477 6.285 -1.477 1.00 73.38 185 LYS A O 1
ATOM 1492 N N . VAL A 1 186 ? 11.627 5.476 -3.567 1.00 71.50 186 VAL A N 1
ATOM 1493 C CA . VAL A 1 186 ? 10.341 4.781 -3.604 1.00 71.50 186 VAL A CA 1
ATOM 1494 C C . VAL A 1 186 ? 10.245 3.667 -2.551 1.00 71.50 186 VAL A C 1
ATOM 1496 O O . VAL A 1 186 ? 9.260 3.605 -1.816 1.00 71.50 186 VAL A O 1
ATOM 1499 N N . LEU A 1 187 ? 11.269 2.820 -2.400 1.00 74.31 187 LEU A N 1
ATOM 1500 C CA . LEU A 1 187 ? 11.318 1.799 -1.344 1.00 74.31 187 LEU A CA 1
ATOM 1501 C C . LEU A 1 187 ? 11.363 2.427 0.054 1.00 74.31 187 LEU A C 1
ATOM 1503 O O . LEU A 1 187 ? 10.686 1.961 0.978 1.00 74.31 187 LEU A O 1
ATOM 1507 N N . THR A 1 188 ? 12.161 3.483 0.212 1.00 80.38 188 THR A N 1
ATOM 1508 C CA . THR A 1 188 ? 12.288 4.216 1.477 1.00 80.38 188 THR A CA 1
ATOM 1509 C C . THR A 1 188 ? 10.944 4.821 1.880 1.00 80.38 188 THR A C 1
ATOM 1511 O O . THR A 1 188 ? 10.482 4.612 3.004 1.00 80.38 188 THR A O 1
ATOM 1514 N N . ASP A 1 189 ? 10.262 5.476 0.943 1.00 82.06 189 ASP A N 1
ATOM 1515 C CA . ASP A 1 189 ? 8.950 6.086 1.143 1.00 82.06 189 ASP A CA 1
ATOM 1516 C C . ASP A 1 189 ? 7.867 5.028 1.425 1.00 82.06 189 ASP A C 1
ATOM 1518 O O . ASP A 1 189 ? 7.039 5.200 2.324 1.00 82.06 189 ASP A O 1
ATOM 1522 N N . ASN A 1 190 ? 7.905 3.884 0.735 1.00 79.88 190 ASN A N 1
ATOM 1523 C CA . ASN A 1 190 ? 7.021 2.748 1.011 1.00 79.88 190 ASN A CA 1
ATOM 1524 C C . ASN A 1 190 ? 7.241 2.160 2.413 1.00 79.88 190 ASN A C 1
ATOM 1526 O O . ASN A 1 190 ? 6.286 1.843 3.127 1.00 79.88 190 ASN A O 1
ATOM 1530 N N . THR A 1 191 ? 8.494 2.056 2.852 1.00 81.94 191 THR A N 1
ATOM 1531 C CA . THR A 1 191 ? 8.822 1.610 4.213 1.00 81.94 191 THR A CA 1
ATOM 1532 C C . THR A 1 191 ? 8.353 2.633 5.252 1.00 81.94 191 THR A C 1
ATOM 1534 O O . THR A 1 191 ? 7.822 2.259 6.303 1.00 81.94 191 THR A O 1
ATOM 1537 N N . ALA A 1 192 ? 8.466 3.929 4.948 1.00 86.00 192 ALA A N 1
ATOM 1538 C CA . ALA A 1 192 ? 7.946 4.995 5.795 1.00 86.00 192 ALA A CA 1
ATOM 1539 C C . ALA A 1 192 ? 6.415 4.914 5.937 1.00 86.00 192 ALA A C 1
ATOM 1541 O O . ALA A 1 192 ? 5.901 5.058 7.047 1.00 86.00 192 ALA A O 1
ATOM 1542 N N . ILE A 1 193 ? 5.681 4.594 4.864 1.00 86.69 193 ILE A N 1
ATOM 1543 C CA . ILE A 1 193 ? 4.228 4.345 4.911 1.00 86.69 193 ILE A CA 1
ATOM 1544 C C . ILE A 1 193 ? 3.892 3.237 5.921 1.00 86.69 193 ILE A C 1
ATOM 1546 O O . ILE A 1 193 ? 3.003 3.419 6.756 1.00 86.69 193 ILE A O 1
ATOM 1550 N N . VAL A 1 194 ? 4.632 2.124 5.923 1.00 85.88 194 VAL A N 1
ATOM 1551 C CA . VAL A 1 194 ? 4.430 1.035 6.898 1.00 85.88 194 VAL A CA 1
ATOM 1552 C C . VAL A 1 194 ? 4.677 1.502 8.332 1.00 85.88 194 VAL A C 1
ATOM 1554 O O . VAL A 1 194 ? 3.884 1.194 9.225 1.00 85.88 194 VAL A O 1
ATOM 1557 N N . ALA A 1 195 ? 5.731 2.285 8.572 1.00 86.81 195 ALA A N 1
ATOM 1558 C CA . ALA A 1 195 ? 5.994 2.849 9.896 1.00 86.81 195 ALA A CA 1
ATOM 1559 C C . ALA A 1 195 ? 4.837 3.748 10.372 1.00 86.81 195 ALA A C 1
ATOM 1561 O O . ALA A 1 195 ? 4.427 3.683 11.535 1.00 86.81 195 ALA A O 1
ATOM 1562 N N . ARG A 1 196 ? 4.252 4.537 9.462 1.00 87.94 196 ARG A N 1
ATOM 1563 C CA . ARG A 1 196 ? 3.071 5.361 9.751 1.00 87.94 196 ARG A CA 1
ATOM 1564 C C . ARG A 1 196 ? 1.836 4.513 10.059 1.00 87.94 196 ARG A C 1
ATOM 1566 O O . ARG A 1 196 ? 1.139 4.817 11.024 1.00 87.94 196 ARG A O 1
ATOM 1573 N N . LEU A 1 197 ? 1.588 3.439 9.305 1.00 87.75 197 LEU A N 1
ATOM 1574 C CA . LEU A 1 197 ? 0.498 2.495 9.587 1.00 87.75 197 LEU A CA 1
ATOM 1575 C C . LEU A 1 197 ? 0.637 1.880 10.985 1.00 87.75 197 LEU A C 1
ATOM 1577 O O . LEU A 1 197 ? -0.331 1.877 11.743 1.00 87.75 197 LEU A O 1
ATOM 1581 N N . ASN A 1 198 ? 1.841 1.435 11.358 1.00 88.31 198 ASN A N 1
ATOM 1582 C CA . ASN A 1 198 ? 2.114 0.899 12.693 1.00 88.31 198 ASN A CA 1
ATOM 1583 C C . ASN A 1 198 ? 1.811 1.930 13.786 1.00 88.31 198 ASN A C 1
ATOM 1585 O O . ASN A 1 198 ? 1.102 1.625 14.743 1.00 88.31 198 ASN A O 1
ATOM 1589 N N . LYS A 1 199 ? 2.274 3.175 13.617 1.00 88.44 199 LYS A N 1
ATOM 1590 C CA . LYS A 1 199 ? 1.980 4.261 14.561 1.00 88.44 199 LYS A CA 1
ATOM 1591 C C . LYS A 1 199 ? 0.475 4.510 14.694 1.00 88.44 199 LYS A C 1
ATOM 1593 O O . LYS A 1 199 ? -0.009 4.692 15.806 1.00 88.44 199 LYS A O 1
ATOM 1598 N N . LEU A 1 200 ? -0.281 4.486 13.595 1.00 87.38 200 LEU A N 1
ATOM 1599 C CA . LEU A 1 200 ? -1.737 4.639 13.653 1.00 87.38 200 LEU A CA 1
ATOM 1600 C C . LEU A 1 200 ? -2.423 3.482 14.381 1.00 87.38 200 LEU A C 1
ATOM 1602 O O . LEU A 1 200 ? -3.315 3.724 15.189 1.00 87.38 200 LEU A O 1
ATOM 1606 N N . ILE A 1 201 ? -2.013 2.237 14.130 1.00 87.31 201 ILE A N 1
ATOM 1607 C CA . ILE A 1 201 ? -2.554 1.061 14.833 1.00 87.31 201 ILE A CA 1
ATOM 1608 C C . ILE A 1 201 ? -2.385 1.213 16.349 1.00 87.31 201 ILE A C 1
ATOM 1610 O O . ILE A 1 201 ? -3.310 0.898 17.098 1.00 87.31 201 ILE A O 1
ATOM 1614 N N . GLU A 1 202 ? -1.232 1.723 1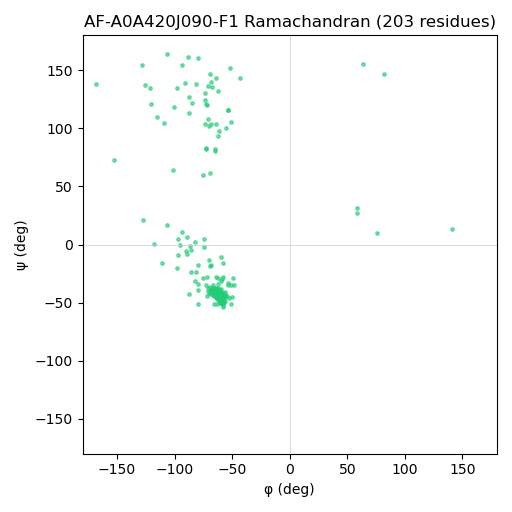6.786 1.00 87.62 202 GLU A N 1
ATOM 1615 C CA . GLU A 1 202 ? -0.939 2.024 18.189 1.00 87.62 202 GLU A CA 1
ATOM 1616 C C . GLU A 1 202 ? -1.801 3.169 18.737 1.00 87.62 202 GLU A C 1
ATOM 1618 O O . GLU A 1 202 ? -2.356 3.050 19.825 1.00 87.62 202 GLU A O 1
ATOM 1623 N N . LEU A 1 203 ? -1.984 4.250 17.974 1.00 87.88 203 LEU A N 1
ATOM 1624 C CA . LEU A 1 203 ? -2.827 5.392 18.363 1.00 87.88 203 LEU A CA 1
ATOM 1625 C C . LEU A 1 203 ? -4.314 5.031 18.518 1.00 87.88 203 LEU A C 1
ATOM 1627 O O . LEU A 1 203 ? -5.040 5.677 19.276 1.00 87.88 203 LEU A O 1
ATOM 1631 N N . TYR A 1 204 ? -4.773 4.017 17.786 1.00 85.94 204 TYR A N 1
ATOM 1632 C CA . TYR A 1 204 ? -6.137 3.497 17.847 1.00 85.94 204 TYR A CA 1
ATOM 1633 C C . TYR A 1 204 ? -6.310 2.321 18.823 1.00 85.94 204 TYR A C 1
ATOM 1635 O O . TYR A 1 204 ? -7.359 1.666 18.790 1.00 85.94 204 TYR A O 1
ATOM 1643 N N . LYS A 1 205 ? -5.305 2.034 19.665 1.00 77.50 205 LYS A N 1
ATOM 1644 C CA . LYS A 1 205 ? -5.451 1.113 20.800 1.00 77.50 205 LYS A CA 1
ATOM 1645 C C . LYS A 1 205 ? -6.533 1.578 21.768 1.00 77.50 205 LYS A C 1
ATOM 1647 O O . LYS A 1 205 ? -7.256 0.661 22.216 1.00 77.50 205 LYS A O 1
#

Secondary structure (DSSP, 8-state):
--HHHHHHHHHHHHHHH---------HHHHHHHHHHHHHHHHHHH-PPPP---S-S-----------TTHHHHHHHHHHHHHHHHHHHHTS--S--HHHHHHS--TTSHHHHHHHHHHHHHHHHHHHHHHHHHT--S-HHHHHHHHHHHHHHH--SS--TT---HHHHHHHHHHT-SSS-SSS-HHHHHHHHHHHHHHHHHHHT-

Sequence (205 aa):
MNTHQFSCLLVLIFTCHFAAVTALVTPNTIKEMTVWMDISTRAITGSRTKYIDFDEDEEEFYETIKTNKSGLLASKALEKVGLFLKVELNEPMNRQPTLAKKYNDKDSEKCIIMRAEFKSFIKSSNKLINAVEKKKTEKKSIRINLGMIQKLWASRKPNSENLSFIEQQQKLYDSTSCFDSTPDKVLTDNTAIVARLNKLIELYK

Organism: NCBI:txid62708

pLDDT: mean 70.89, std 17.77, range [34.38, 91.44]

Solvent-accessible surface area (backbone atoms only — not comparable to full-atom values): 11434 Å² total; per-residue (Å²): 132,60,72,71,59,56,51,52,51,48,50,51,53,54,59,64,68,62,64,67,65,61,29,59,74,44,72,66,54,44,46,52,50,26,51,52,28,47,53,33,27,28,63,35,38,58,44,76,83,73,92,71,76,98,73,80,95,69,82,80,82,64,69,69,61,87,52,96,54,37,23,56,40,36,22,54,34,38,41,51,53,33,53,52,51,54,55,61,44,65,44,71,61,86,74,67,86,63,52,37,76,67,22,58,43,52,85,36,72,61,17,52,52,48,53,51,42,54,54,48,27,55,53,25,52,51,49,30,51,56,52,46,69,77,51,86,49,52,38,65,57,33,27,53,25,47,51,51,32,46,59,40,43,46,66,86,78,84,55,98,78,70,52,22,50,50,53,23,45,47,55,52,44,79,52,29,47,49,50,67,95,57,90,38,66,66,58,53,52,53,52,47,51,49,54,50,50,53,52,50,38,60,74,36,106

Radius of gyration: 20.19 Å; Cα contacts (8 Å, |Δi|>4): 210; chains: 1; bounding box: 41×72×43 Å

Foldseek 3Di:
DDPVVVVVVVVVVVVVVPCLLFQACDLVNLLVLLVLLQVLLCQLQVDDDPDDDPDDDDPPDGPRDPDPCSLVSLLVSLQVSLVSLVVRLPDGDPDDPVLLVVFADQPDPVLVSSVVSLVSSLVSLVSSLVSNLPDDPPLVSNLVSLVSCLVQADDDDDPVSRRHNLVSVVVSVVSHPSAPPDCGVSSVSSVVSSVSSVVSSVVSD

Mean predicted aligned error: 12.32 Å